Protein AF-A0AAE8SIR7-F1 (afdb_monomer_lite)

Organism: NCBI:txid33205

Secondary structure (DSSP, 8-state):
--EEEGGGS------S-TT---EETTEEPPPPPPP--S-TTSEEEEETTTTEEESSHHHHHHHHHHHHSS-EE-TTT---SB-HHHHHHHHHHHHHHHHHHS-HHHHHHHHHHHTT---S-HHHHHHHHHHHHTT---TT-EEEEE-TTS-EEEEEEEEEEEE---B-TTS-BPPPEEEEEEEESSSS-EEEEEGGGEEPPTTTS-HHHHHHHHHHH-B--SSTTPPPB-

Foldseek 3Di:
DDFDQLLPDPPPPPPVDVQFFWDAVNHGDDDDDEDDDPDSRQTWDADVVRRHIGNDPVVVVVVVVQQQFLRIAAQQLRDGRHRNVRSSVVNVVSLVVLVVQAQPQVLVVLQVVQFFDLDPDLLVSLVVSCVVCQLPDGAQDWKWFQDPVRDIFIWGFHDKDKDPWDQDPVRDTDHIWMWTWTQTPVDNDIDIDTSVGIHHDPPSDDSSSSSSSLSSPWDFDPDRRTGIHD

Sequence (230 aa):
MVRASTACLPATASLLNHRHQVLFKRKPVRFLPAVDIEDENVEVWHIPQTGEVFTSYEDYLDRMDFYKQRRFNDQITGHSGLTFFEALKSELAGGKEVEASFPEALKGPILRKVQFQIVSRLDNLVDQIYDEFKHDYYPGEEVTVTMKGGDRAHGLVRDKTTFGPRALPDGSHSLPTTRYLVDLKDSEEETIVTDEHICRDRGIFTKAMLRSFIKKTVTRDAWNGAPWLI

pLDDT: mean 87.4, std 11.85, range [39.44, 97.75]

Radius of gyration: 25.11 Å; chains: 1; bounding box: 63×40×77 Å

Structure (mmCIF, N/CA/C/O backbone):
data_AF-A0AAE8SIR7-F1
#
_entry.id   AF-A0AAE8SIR7-F1
#
loop_
_atom_site.group_PDB
_atom_site.id
_atom_site.type_symbol
_atom_site.label_atom_id
_atom_site.label_alt_id
_atom_site.label_comp_id
_atom_site.label_asym_id
_atom_site.label_entity_id
_atom_site.label_seq_id
_atom_site.pdbx_PDB_ins_code
_atom_site.Cartn_x
_atom_site.Cartn_y
_atom_site.Cartn_z
_atom_site.occupancy
_atom_site.B_iso_or_equiv
_atom_site.auth_seq_id
_atom_site.auth_comp_id
_atom_site.auth_asym_id
_atom_site.auth_atom_id
_atom_site.pdbx_PDB_model_num
ATOM 1 N N . MET A 1 1 ? 10.529 11.593 -29.378 1.00 51.75 1 MET A N 1
ATOM 2 C CA . MET A 1 1 ? 11.789 11.564 -30.143 1.00 51.75 1 MET A CA 1
ATOM 3 C C . MET A 1 1 ? 12.527 12.837 -29.793 1.00 51.75 1 MET A C 1
ATOM 5 O O . MET A 1 1 ? 12.033 13.901 -30.135 1.00 51.75 1 MET A O 1
ATOM 9 N N . VAL A 1 2 ? 13.604 12.751 -29.018 1.00 59.81 2 VAL A N 1
ATOM 10 C CA . VAL A 1 2 ? 14.426 13.918 -28.673 1.00 59.81 2 VAL A CA 1
ATOM 11 C C . VAL A 1 2 ? 15.860 13.526 -29.002 1.00 59.81 2 VAL A C 1
ATOM 13 O O . VAL A 1 2 ? 16.450 12.728 -28.280 1.00 59.81 2 VAL A O 1
ATOM 16 N N . ARG A 1 3 ? 16.364 14.002 -30.147 1.00 69.69 3 ARG A N 1
ATOM 17 C CA . ARG A 1 3 ? 17.802 14.007 -30.441 1.00 69.69 3 ARG A CA 1
ATOM 18 C C . ARG A 1 3 ? 18.383 15.092 -29.546 1.00 69.69 3 ARG A C 1
ATOM 20 O O . ARG A 1 3 ? 17.932 16.235 -29.622 1.00 69.69 3 ARG A O 1
ATOM 27 N N . ALA A 1 4 ? 19.280 14.717 -28.652 1.00 61.84 4 ALA A N 1
ATOM 28 C CA . ALA A 1 4 ? 19.890 15.637 -27.705 1.00 61.84 4 ALA A CA 1
ATOM 29 C C . ALA A 1 4 ? 21.406 15.488 -27.779 1.00 61.84 4 ALA A C 1
ATOM 31 O O . ALA A 1 4 ? 21.911 14.397 -28.028 1.00 61.84 4 ALA A O 1
ATOM 32 N N . SER A 1 5 ? 22.122 16.586 -27.562 1.00 64.62 5 SER A N 1
ATOM 33 C CA . SER A 1 5 ? 23.523 16.505 -27.156 1.00 64.62 5 SER A CA 1
ATOM 34 C C . SER A 1 5 ? 23.566 16.022 -25.706 1.00 64.62 5 SER A C 1
ATOM 36 O O . SER A 1 5 ? 22.706 16.412 -24.907 1.00 64.62 5 SER A O 1
ATOM 38 N N . THR A 1 6 ? 24.546 15.186 -25.367 1.00 61.19 6 THR A N 1
ATOM 39 C CA . THR A 1 6 ? 24.771 14.697 -23.997 1.00 61.19 6 THR A CA 1
ATOM 40 C C . THR A 1 6 ? 24.851 15.850 -22.987 1.00 61.19 6 THR A C 1
ATOM 42 O O . THR A 1 6 ? 24.249 15.757 -21.920 1.00 61.19 6 THR A O 1
ATOM 45 N N . ALA A 1 7 ? 25.451 16.988 -23.362 1.00 59.06 7 ALA A N 1
ATOM 46 C CA . ALA A 1 7 ? 25.509 18.206 -22.544 1.00 59.06 7 ALA A CA 1
ATOM 47 C C . ALA A 1 7 ? 24.132 18.832 -22.213 1.00 59.06 7 ALA A C 1
ATOM 49 O O . ALA A 1 7 ? 24.008 19.610 -21.267 1.00 59.06 7 ALA A O 1
ATOM 50 N N . CYS A 1 8 ? 23.085 18.518 -22.985 1.00 55.03 8 CYS A N 1
ATOM 51 C CA . CYS A 1 8 ? 21.720 19.017 -22.782 1.00 55.03 8 CYS A CA 1
ATOM 52 C C . CYS A 1 8 ? 20.781 18.003 -22.118 1.00 55.03 8 CYS A C 1
ATOM 54 O O . CYS A 1 8 ? 19.617 18.337 -21.868 1.00 55.03 8 CYS A O 1
ATOM 56 N N . LEU A 1 9 ? 21.233 16.775 -21.847 1.00 59.28 9 LEU A N 1
ATOM 57 C CA . LEU A 1 9 ? 20.420 15.833 -21.091 1.00 59.28 9 LEU A CA 1
ATOM 58 C C . LEU A 1 9 ? 20.390 16.292 -19.631 1.00 59.28 9 LEU A C 1
ATOM 60 O O . LEU A 1 9 ? 21.446 16.497 -19.032 1.00 59.28 9 LEU A O 1
ATOM 64 N N . PRO A 1 10 ? 19.201 16.490 -19.033 1.00 52.81 10 PRO A N 1
ATOM 65 C CA . PRO A 1 10 ? 19.152 16.797 -17.620 1.00 52.81 10 PRO A CA 1
ATOM 66 C C . PRO A 1 10 ? 19.822 15.642 -16.869 1.00 52.81 10 PRO A C 1
ATOM 68 O O . PRO A 1 10 ? 19.619 14.478 -17.217 1.00 52.81 10 PRO A O 1
ATOM 71 N N . ALA A 1 11 ? 20.583 15.955 -15.818 1.00 46.88 11 ALA A N 1
ATOM 72 C CA . ALA A 1 11 ? 21.039 14.978 -14.831 1.00 46.88 11 ALA A CA 1
ATOM 73 C C . ALA A 1 11 ? 19.830 14.457 -14.027 1.00 46.88 11 ALA A C 1
ATOM 75 O O . ALA A 1 11 ? 19.759 14.566 -12.804 1.00 46.88 11 ALA A O 1
ATOM 76 N N . THR A 1 12 ? 18.805 13.951 -14.712 1.00 46.81 12 THR A N 1
ATOM 77 C CA . THR A 1 12 ? 17.694 13.238 -14.109 1.00 46.81 12 THR A CA 1
ATOM 78 C C . THR A 1 12 ? 18.223 11.877 -13.727 1.00 46.81 12 THR A C 1
ATOM 80 O O . THR A 1 12 ? 18.177 10.910 -14.484 1.00 46.81 12 THR A O 1
ATOM 83 N N . ALA A 1 13 ? 18.774 11.880 -12.519 1.00 39.44 13 ALA A N 1
ATOM 84 C CA . ALA A 1 13 ? 18.971 10.751 -11.649 1.00 39.44 13 ALA A CA 1
ATOM 85 C C . ALA A 1 13 ? 17.924 9.655 -11.874 1.00 39.44 13 ALA A C 1
ATOM 87 O O . ALA A 1 13 ? 16.761 9.936 -12.156 1.00 39.44 13 ALA A O 1
ATOM 88 N N . SER A 1 14 ? 18.372 8.422 -11.655 1.00 44.31 14 SER A N 1
ATOM 89 C CA . SER A 1 14 ? 17.651 7.232 -11.192 1.00 44.31 14 SER A CA 1
ATOM 90 C C . SER A 1 14 ? 16.365 7.506 -10.369 1.00 44.31 14 SER A C 1
ATOM 92 O O . SER A 1 14 ? 16.277 7.167 -9.188 1.00 44.31 14 SER A O 1
ATOM 94 N N . LEU A 1 15 ? 15.338 8.105 -10.973 1.00 43.19 15 LEU A N 1
ATOM 95 C CA . LEU A 1 15 ? 14.061 8.433 -10.332 1.00 43.19 15 LEU A CA 1
ATOM 96 C C . LEU A 1 15 ? 13.081 7.263 -10.382 1.00 43.19 15 LEU A C 1
ATOM 98 O O . LEU A 1 15 ? 12.094 7.253 -9.648 1.00 43.19 15 LEU A O 1
ATOM 102 N N . LEU A 1 16 ? 13.388 6.221 -11.157 1.00 49.09 16 LEU A N 1
ATOM 103 C CA . LEU A 1 16 ? 12.770 4.912 -10.979 1.00 49.09 16 LEU A CA 1
ATOM 104 C C . LEU A 1 16 ? 13.485 4.198 -9.834 1.00 49.09 16 LEU A C 1
ATOM 106 O O . LEU A 1 16 ? 14.194 3.206 -9.989 1.00 49.09 16 LEU A O 1
ATOM 110 N N . ASN A 1 17 ? 13.292 4.778 -8.651 1.00 43.91 17 ASN A N 1
ATOM 111 C CA . ASN A 1 17 ? 13.560 4.152 -7.376 1.00 43.91 17 ASN A CA 1
ATOM 112 C C . ASN A 1 17 ? 12.945 2.742 -7.414 1.00 43.91 17 ASN A C 1
ATOM 114 O O . ASN A 1 17 ? 11.844 2.564 -7.937 1.00 43.91 17 ASN A O 1
ATOM 118 N N . HIS A 1 18 ? 13.654 1.746 -6.882 1.00 50.03 18 HIS A N 1
ATOM 119 C CA . HIS A 1 18 ? 13.449 0.299 -7.086 1.00 50.03 18 HIS A CA 1
ATOM 120 C C . HIS A 1 18 ? 12.062 -0.275 -6.697 1.00 50.03 18 HIS A C 1
ATOM 122 O O . HIS A 1 18 ? 11.873 -1.491 -6.686 1.00 50.03 18 HIS A O 1
ATOM 128 N N . ARG A 1 19 ? 11.082 0.567 -6.365 1.00 54.09 19 ARG A N 1
ATOM 129 C CA . ARG A 1 19 ? 9.792 0.213 -5.764 1.00 54.09 19 ARG A CA 1
ATOM 130 C C . ARG A 1 19 ? 8.600 0.257 -6.726 1.00 54.09 19 ARG A C 1
ATOM 132 O O . ARG A 1 19 ? 7.553 -0.275 -6.384 1.00 54.09 19 ARG A O 1
ATOM 139 N N . HIS A 1 20 ? 8.751 0.819 -7.928 1.00 58.72 20 HIS A N 1
ATOM 140 C CA . HIS A 1 20 ? 7.694 0.837 -8.950 1.00 58.72 20 HIS A CA 1
ATOM 141 C C . HIS A 1 20 ? 8.107 -0.011 -10.147 1.00 58.72 20 HIS A C 1
ATOM 143 O O . HIS A 1 20 ? 8.993 0.364 -10.913 1.00 58.72 20 HIS A O 1
ATOM 149 N N . GLN A 1 21 ? 7.507 -1.192 -10.277 1.00 75.25 21 GLN A N 1
ATOM 150 C CA . GLN A 1 21 ? 7.975 -2.213 -11.205 1.00 75.25 21 GLN A CA 1
ATOM 151 C C . GLN A 1 21 ? 6.855 -2.584 -12.169 1.00 75.25 21 GLN A C 1
ATOM 153 O O . GLN A 1 21 ? 6.101 -3.526 -11.937 1.00 75.25 21 GLN A O 1
ATOM 158 N N . VAL A 1 22 ? 6.791 -1.873 -13.299 1.00 88.19 22 VAL A N 1
ATOM 159 C CA . VAL A 1 22 ? 6.089 -2.385 -14.480 1.00 88.19 22 VAL A CA 1
ATOM 160 C C . VAL A 1 22 ? 6.644 -3.776 -14.777 1.00 88.19 22 VAL A C 1
ATOM 162 O O . VAL A 1 22 ? 7.862 -3.978 -14.832 1.00 88.19 22 VAL A O 1
ATOM 165 N N . LEU A 1 23 ? 5.756 -4.750 -14.947 1.00 90.50 23 LEU A N 1
ATOM 166 C CA . LEU A 1 23 ? 6.147 -6.134 -15.152 1.00 90.50 23 LEU A CA 1
ATOM 167 C C . LEU A 1 23 ? 6.108 -6.502 -16.629 1.00 90.50 23 LEU A C 1
ATOM 169 O O . LEU A 1 23 ? 5.101 -6.311 -17.302 1.00 90.50 23 LEU A O 1
ATOM 173 N N . PHE A 1 24 ? 7.158 -7.158 -17.105 1.00 91.88 24 PHE A N 1
ATOM 174 C CA . PHE A 1 24 ? 7.179 -7.863 -18.379 1.00 91.88 24 PHE A CA 1
ATOM 175 C C . PHE A 1 24 ? 7.331 -9.359 -18.114 1.00 91.88 24 PHE A C 1
ATOM 177 O O . PHE A 1 24 ? 8.279 -9.796 -17.462 1.00 91.88 24 PHE A O 1
ATOM 184 N N . LYS A 1 25 ? 6.375 -10.173 -18.582 1.00 88.69 25 LYS A N 1
ATOM 185 C CA . LYS A 1 25 ? 6.345 -11.626 -18.304 1.00 88.69 25 LYS A CA 1
ATOM 186 C C . LYS A 1 25 ? 6.504 -11.956 -16.805 1.00 88.69 25 LYS A C 1
ATOM 188 O O . LYS A 1 25 ? 7.248 -12.864 -16.441 1.00 88.69 25 LYS A O 1
ATOM 193 N N . ARG A 1 26 ? 5.794 -11.215 -15.941 1.00 82.81 26 ARG A N 1
ATOM 194 C CA . ARG A 1 26 ? 5.821 -11.348 -14.465 1.00 82.81 26 ARG A CA 1
ATOM 195 C C . ARG A 1 26 ? 7.176 -11.048 -13.814 1.00 82.81 26 ARG A C 1
ATOM 197 O O . ARG A 1 26 ? 7.378 -11.392 -12.654 1.00 82.81 26 ARG A O 1
ATOM 204 N N . LYS A 1 27 ? 8.102 -10.432 -14.548 1.00 85.81 27 LYS A N 1
ATOM 205 C CA . LYS A 1 27 ? 9.377 -9.963 -14.015 1.00 85.81 27 LYS A CA 1
ATOM 206 C C . LYS A 1 27 ? 9.448 -8.444 -14.112 1.00 85.81 27 LYS A C 1
ATOM 208 O O . LYS A 1 27 ? 8.947 -7.896 -15.094 1.00 85.81 27 LYS A O 1
ATOM 213 N N . PRO A 1 28 ? 10.084 -7.779 -13.145 1.00 87.88 28 PRO A N 1
ATOM 214 C CA . PRO A 1 28 ? 10.327 -6.346 -13.222 1.00 87.88 28 PRO A CA 1
ATOM 215 C C . PRO A 1 28 ? 11.096 -6.009 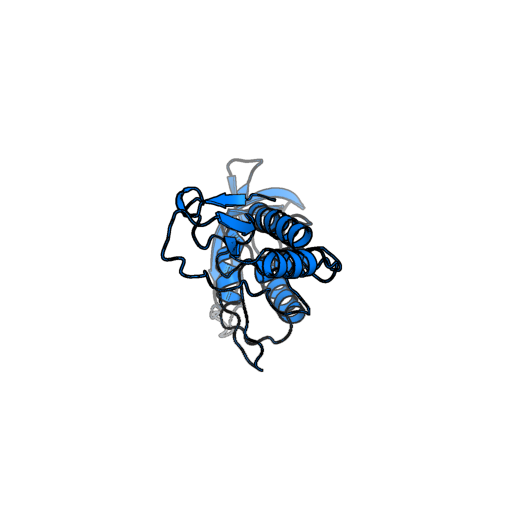-14.496 1.00 87.88 28 PRO A C 1
ATOM 217 O O . PRO A 1 28 ? 12.058 -6.705 -14.843 1.00 87.88 28 PRO A O 1
ATOM 220 N N . VAL A 1 29 ? 10.661 -4.969 -15.206 1.00 89.50 29 VAL A N 1
ATOM 221 C CA . VAL A 1 29 ? 11.402 -4.456 -16.359 1.00 89.50 29 VAL A CA 1
ATOM 222 C C . VAL A 1 29 ? 12.749 -3.930 -15.874 1.00 89.50 29 VAL A C 1
ATOM 224 O O . VAL A 1 29 ? 12.812 -3.091 -14.980 1.00 89.50 29 VAL A O 1
ATOM 227 N N . ARG A 1 30 ? 13.833 -4.447 -16.458 1.00 87.44 30 ARG A N 1
ATOM 228 C CA . ARG A 1 30 ? 15.193 -3.968 -16.202 1.00 87.44 30 ARG A CA 1
ATOM 229 C C . ARG A 1 30 ? 15.564 -2.935 -17.256 1.00 87.44 30 ARG A C 1
ATOM 231 O O . ARG A 1 30 ? 15.463 -3.225 -18.454 1.00 87.44 30 ARG A O 1
ATOM 238 N N . PHE A 1 31 ? 15.986 -1.763 -16.802 1.00 87.94 31 PHE A N 1
ATOM 239 C CA . PHE A 1 31 ? 16.552 -0.735 -17.669 1.00 87.94 31 PHE A CA 1
ATOM 240 C C . PHE A 1 31 ? 17.988 -1.080 -18.034 1.00 87.94 31 PHE A C 1
ATOM 242 O O . PHE A 1 31 ? 18.669 -1.805 -17.302 1.00 87.9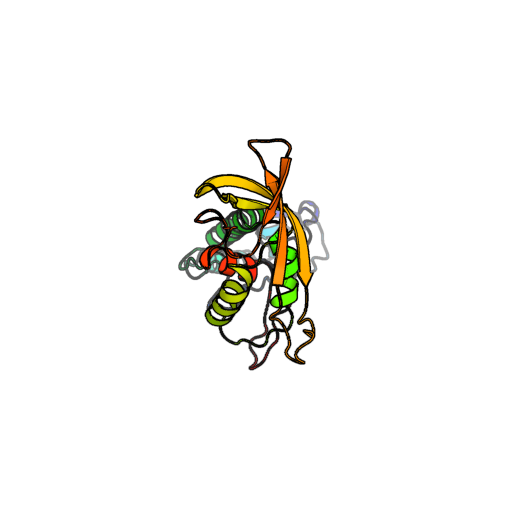4 31 PHE A O 1
ATOM 249 N N . LEU A 1 32 ? 18.405 -0.616 -19.205 1.00 84.94 32 LEU A N 1
ATOM 250 C CA . LEU A 1 32 ? 19.780 -0.751 -19.651 1.00 84.94 32 LEU A CA 1
ATOM 251 C C . LEU A 1 32 ? 20.687 0.152 -18.799 1.00 84.94 32 LEU A C 1
ATOM 253 O O . LEU A 1 32 ? 20.244 1.218 -18.364 1.00 84.94 32 LEU A O 1
ATOM 257 N N . PRO A 1 33 ? 21.927 -0.283 -18.514 1.00 79.50 33 PRO A N 1
ATOM 258 C CA . PRO A 1 33 ? 22.890 0.554 -17.814 1.00 79.50 33 PRO A CA 1
ATOM 259 C C . PRO A 1 33 ? 23.176 1.822 -18.623 1.00 79.50 33 PRO A C 1
ATOM 261 O O . PRO A 1 33 ? 23.097 1.811 -19.853 1.00 79.50 33 PRO A O 1
ATOM 264 N N . ALA A 1 34 ? 23.513 2.905 -17.922 1.00 76.44 34 ALA A N 1
ATOM 265 C CA . ALA A 1 34 ? 23.976 4.120 -18.575 1.00 76.44 34 ALA A CA 1
ATOM 266 C C . ALA A 1 34 ? 25.236 3.810 -19.396 1.00 76.44 34 ALA A C 1
ATOM 268 O O . ALA A 1 34 ? 26.109 3.067 -18.945 1.00 76.44 34 ALA A O 1
ATOM 269 N N . VAL A 1 35 ? 25.296 4.351 -20.609 1.00 77.44 35 VAL A N 1
ATOM 270 C CA . VAL A 1 35 ? 26.480 4.267 -21.464 1.00 77.44 35 VAL A CA 1
ATOM 271 C C . VAL A 1 35 ? 27.415 5.403 -21.061 1.00 77.44 35 VAL A C 1
ATOM 273 O O . VAL A 1 35 ? 26.985 6.556 -21.043 1.00 77.44 35 VAL A O 1
ATOM 276 N N . ASP A 1 36 ? 28.671 5.082 -20.750 1.00 74.12 36 ASP A N 1
ATOM 277 C CA . ASP A 1 36 ? 29.706 6.094 -20.537 1.00 74.12 36 ASP A CA 1
ATOM 278 C C . ASP A 1 36 ? 30.039 6.740 -21.885 1.00 74.12 36 ASP A C 1
ATOM 280 O O . ASP A 1 36 ? 30.562 6.096 -22.797 1.00 74.12 36 ASP A O 1
ATOM 284 N N . ILE A 1 37 ? 29.676 8.012 -22.027 1.00 75.88 37 ILE A N 1
ATOM 285 C CA . ILE A 1 37 ? 29.949 8.808 -23.220 1.00 75.88 37 ILE A CA 1
ATOM 286 C C . ILE A 1 37 ? 31.023 9.822 -22.836 1.00 75.88 37 ILE A C 1
ATOM 288 O O . ILE A 1 37 ? 30.753 10.758 -22.090 1.00 75.88 37 ILE A O 1
ATOM 292 N N . GLU A 1 38 ? 32.244 9.615 -23.329 1.00 71.94 38 GLU A N 1
ATOM 293 C CA . GLU A 1 38 ? 33.402 10.464 -23.009 1.00 71.94 38 GLU A CA 1
ATOM 294 C C . GLU A 1 38 ? 33.307 11.870 -23.630 1.00 71.94 38 GLU A C 1
ATOM 296 O O . GLU A 1 38 ? 33.878 12.818 -23.096 1.00 71.94 38 GLU A O 1
ATOM 301 N N . ASP A 1 39 ? 32.580 12.018 -24.743 1.00 76.19 39 ASP A N 1
ATOM 302 C CA . ASP A 1 39 ? 32.410 13.287 -25.457 1.00 76.19 39 ASP A CA 1
ATOM 303 C C . ASP A 1 39 ? 30.980 13.830 -25.309 1.00 76.19 39 ASP A C 1
ATOM 305 O O . ASP A 1 39 ? 30.009 13.311 -25.870 1.00 76.19 39 ASP A O 1
ATOM 309 N N . GLU A 1 40 ? 30.855 14.925 -24.560 1.00 69.81 40 GLU A N 1
ATOM 310 C CA . GLU A 1 40 ? 29.584 15.582 -24.247 1.00 69.81 40 GLU A CA 1
ATOM 311 C C . GLU A 1 40 ? 28.883 16.196 -25.477 1.00 69.81 40 GLU A C 1
ATOM 313 O O . GLU A 1 40 ? 27.687 16.508 -25.426 1.00 69.81 40 GLU A O 1
ATOM 318 N N . ASN A 1 41 ? 29.589 16.336 -26.605 1.00 74.31 41 ASN A N 1
ATOM 319 C CA . ASN A 1 41 ? 29.049 16.905 -27.842 1.00 74.31 41 ASN A CA 1
ATOM 320 C C . ASN A 1 41 ? 28.425 15.861 -28.775 1.00 74.31 41 ASN A C 1
ATOM 322 O O . ASN A 1 41 ? 27.840 16.231 -29.796 1.00 74.31 41 ASN A O 1
ATOM 326 N N . VAL A 1 42 ? 28.519 14.571 -28.442 1.00 80.00 42 VAL A N 1
ATOM 327 C CA . VAL A 1 42 ? 27.931 13.499 -29.251 1.00 80.00 42 VAL A CA 1
ATOM 328 C C . VAL A 1 42 ? 26.408 13.593 -29.213 1.00 80.00 42 VAL A C 1
ATOM 330 O O . VAL A 1 42 ? 25.786 13.791 -28.167 1.00 80.00 42 VAL A O 1
ATOM 333 N N . GLU A 1 43 ? 25.795 13.453 -30.384 1.00 81.81 43 GLU A N 1
ATOM 334 C CA . GLU A 1 43 ? 24.348 13.363 -30.493 1.00 81.81 43 GLU A CA 1
ATOM 335 C C . GLU A 1 43 ? 23.872 11.973 -30.101 1.00 81.81 43 GLU A C 1
ATOM 337 O O . GLU A 1 43 ? 24.341 10.958 -30.619 1.00 81.81 43 GLU A O 1
ATOM 342 N N . VAL A 1 44 ? 22.883 11.944 -29.219 1.00 89.00 44 VAL A N 1
ATOM 343 C CA . VAL A 1 44 ? 22.335 10.712 -28.672 1.00 89.00 44 VAL A CA 1
ATOM 344 C C . VAL A 1 44 ? 20.820 10.678 -28.771 1.00 89.00 44 VAL A C 1
ATOM 346 O O . VAL A 1 44 ? 20.125 11.699 -28.871 1.00 89.00 44 VAL A O 1
ATOM 349 N N . TRP A 1 45 ? 20.299 9.460 -28.725 1.00 87.50 45 TRP A N 1
ATOM 350 C CA . TRP A 1 45 ? 18.881 9.171 -28.636 1.00 87.50 45 TRP A CA 1
ATOM 351 C C . TRP A 1 45 ? 18.524 8.838 -27.199 1.00 87.50 45 TRP A C 1
ATOM 353 O O . TRP A 1 45 ? 19.172 8.017 -26.563 1.00 87.50 45 TRP A O 1
ATOM 363 N N . HIS A 1 46 ? 17.469 9.459 -26.686 1.00 85.88 46 HIS A N 1
ATOM 364 C CA . HIS A 1 46 ? 17.095 9.339 -25.283 1.00 85.88 46 HIS A CA 1
ATOM 365 C C . HIS A 1 46 ? 15.607 9.005 -25.119 1.00 85.88 46 HIS A C 1
ATOM 367 O O . HIS A 1 46 ? 14.753 9.479 -25.883 1.00 85.88 46 HIS A O 1
ATOM 373 N N . ILE A 1 47 ? 15.296 8.187 -24.109 1.00 88.62 47 ILE A N 1
ATOM 374 C CA . ILE A 1 47 ? 13.935 7.876 -23.657 1.00 88.62 47 ILE A CA 1
ATOM 375 C C . ILE A 1 47 ? 13.686 8.581 -22.309 1.00 88.62 47 ILE A C 1
ATOM 377 O O . ILE A 1 47 ? 14.048 8.038 -21.267 1.00 88.62 47 ILE A O 1
ATOM 381 N N . PRO A 1 48 ? 13.012 9.750 -22.290 1.00 84.81 48 PRO A N 1
ATOM 382 C CA . PRO A 1 48 ? 12.855 10.574 -21.085 1.00 84.81 48 PRO A CA 1
ATOM 383 C C . PRO A 1 48 ? 12.244 9.874 -19.879 1.00 84.81 48 PRO A C 1
ATOM 385 O O . PRO A 1 48 ? 12.581 10.181 -18.742 1.00 84.81 48 PRO A O 1
ATOM 388 N N . GLN A 1 49 ? 11.325 8.942 -20.112 1.00 83.12 49 GLN A N 1
ATOM 389 C CA . GLN A 1 49 ? 10.625 8.251 -19.037 1.00 83.12 49 GLN A CA 1
ATOM 390 C C . GLN A 1 49 ? 11.489 7.190 -18.346 1.00 83.12 49 GLN A C 1
ATOM 392 O O . GLN A 1 49 ? 11.232 6.893 -17.185 1.00 83.12 49 GLN A O 1
ATOM 397 N N . THR A 1 50 ? 12.460 6.595 -19.047 1.00 85.19 50 THR A N 1
ATOM 398 C CA . THR A 1 50 ? 13.342 5.549 -18.494 1.00 85.19 50 THR A CA 1
ATOM 399 C C . THR A 1 50 ? 14.754 6.052 -18.221 1.00 85.19 50 THR A C 1
ATOM 401 O O . THR A 1 50 ? 15.489 5.396 -17.491 1.00 85.19 50 THR A O 1
ATOM 404 N N . GLY A 1 51 ? 15.128 7.207 -18.781 1.00 83.88 51 GLY A N 1
ATOM 405 C CA . GLY A 1 51 ? 16.478 7.761 -18.710 1.00 83.88 51 GLY A CA 1
ATOM 406 C C . GLY A 1 51 ? 17.495 7.006 -19.568 1.00 83.88 51 GLY A C 1
ATOM 407 O O . GLY A 1 51 ? 18.685 7.282 -19.477 1.00 83.88 51 GLY A O 1
ATOM 408 N N . GLU A 1 52 ? 17.060 6.046 -20.390 1.00 87.38 52 GLU A N 1
ATOM 409 C CA . GLU A 1 52 ? 17.967 5.272 -21.239 1.00 87.38 52 GLU A CA 1
ATOM 410 C C . GLU A 1 52 ? 18.457 6.117 -22.418 1.00 87.38 52 GLU A C 1
ATOM 412 O O . GLU A 1 52 ? 17.667 6.801 -23.082 1.00 87.38 52 GLU A O 1
ATOM 417 N N . VAL A 1 53 ? 19.763 6.038 -22.675 1.00 89.31 53 VAL A N 1
ATOM 418 C CA . VAL A 1 53 ? 20.478 6.787 -23.711 1.00 89.31 53 VAL A CA 1
ATOM 419 C C . VAL A 1 53 ? 21.140 5.805 -24.675 1.00 89.31 53 VAL A C 1
ATOM 421 O O . VAL A 1 53 ? 21.676 4.783 -24.253 1.00 89.31 53 VAL A O 1
ATOM 424 N N . PHE A 1 54 ? 21.098 6.119 -25.967 1.00 89.19 54 PHE A N 1
ATOM 425 C CA . PHE A 1 54 ? 21.583 5.281 -27.057 1.00 89.19 54 PHE A CA 1
ATOM 426 C C . PHE A 1 54 ? 22.409 6.115 -28.032 1.00 89.19 54 PHE A C 1
ATOM 428 O O . PHE A 1 54 ? 22.006 7.211 -28.425 1.00 89.19 54 PHE A O 1
ATOM 435 N N . THR A 1 55 ? 23.544 5.573 -28.460 1.00 89.00 55 THR A N 1
ATOM 436 C CA . THR A 1 55 ? 24.395 6.158 -29.506 1.00 89.00 55 THR A CA 1
ATOM 437 C C . THR A 1 55 ? 23.973 5.690 -30.902 1.00 89.00 55 THR A C 1
ATOM 439 O O . THR A 1 55 ? 24.058 6.452 -31.861 1.00 89.00 55 THR A O 1
ATOM 442 N N . SER A 1 56 ? 23.451 4.464 -31.017 1.00 89.38 56 SER A N 1
ATOM 443 C CA . SER A 1 56 ? 22.872 3.925 -32.250 1.00 89.38 56 SER A CA 1
ATOM 444 C C . SER A 1 56 ? 21.373 4.207 -32.339 1.00 89.38 56 SER A C 1
ATOM 446 O O . SER A 1 56 ? 20.621 4.022 -31.378 1.00 89.38 56 SER A O 1
ATOM 448 N N . TYR A 1 57 ? 20.919 4.626 -33.521 1.00 89.50 57 TYR A N 1
ATOM 449 C CA . TYR A 1 57 ? 19.493 4.803 -33.796 1.00 89.50 57 TYR A CA 1
ATOM 450 C C . TYR A 1 57 ? 18.739 3.467 -33.841 1.00 89.50 57 TYR A C 1
ATOM 452 O O . TYR A 1 57 ? 17.595 3.399 -33.396 1.00 89.50 57 TYR A O 1
ATOM 460 N N . GLU A 1 58 ? 19.377 2.407 -34.343 1.00 93.38 58 GLU A N 1
ATOM 461 C CA . GLU A 1 58 ? 18.771 1.072 -34.428 1.00 93.38 58 GLU A CA 1
ATOM 462 C C . GLU A 1 58 ? 18.491 0.511 -33.027 1.00 93.38 58 GLU A C 1
ATOM 464 O O . GLU A 1 58 ? 17.358 0.127 -32.742 1.00 93.38 58 GLU A O 1
ATOM 469 N N . ASP A 1 59 ? 19.457 0.609 -32.105 1.00 91.94 59 ASP A N 1
ATOM 470 C CA . ASP A 1 59 ? 19.287 0.164 -30.711 1.00 91.94 59 ASP A CA 1
ATOM 471 C C . ASP A 1 59 ? 18.153 0.920 -29.999 1.00 91.94 59 ASP A C 1
ATOM 473 O O . ASP A 1 59 ? 17.370 0.344 -29.235 1.00 91.94 59 ASP A O 1
ATOM 477 N N . TYR A 1 60 ? 18.035 2.226 -30.268 1.00 92.00 60 TYR A N 1
ATOM 478 C CA . TYR A 1 60 ? 16.930 3.040 -29.766 1.00 92.00 60 TYR A CA 1
ATOM 479 C C . TYR A 1 60 ? 15.576 2.554 -30.295 1.00 92.00 60 TYR A C 1
ATOM 481 O O . TYR A 1 60 ? 14.611 2.469 -29.525 1.00 92.00 60 TYR A O 1
ATOM 489 N N . LEU A 1 61 ? 15.480 2.257 -31.596 1.00 94.25 61 LEU A N 1
ATOM 490 C CA . LEU A 1 61 ? 14.247 1.769 -32.210 1.00 94.25 61 LEU A CA 1
ATOM 491 C C . LEU A 1 61 ? 13.842 0.414 -31.637 1.00 94.25 61 LEU A C 1
ATOM 493 O O . LEU A 1 61 ? 12.700 0.275 -31.198 1.00 94.25 61 LEU A O 1
ATOM 497 N N . ASP A 1 62 ? 14.778 -0.526 -31.533 1.00 94.94 62 ASP A N 1
ATOM 498 C CA . ASP A 1 62 ? 14.531 -1.845 -30.949 1.00 94.94 62 ASP A CA 1
ATOM 499 C C . ASP A 1 62 ? 14.039 -1.732 -29.499 1.00 9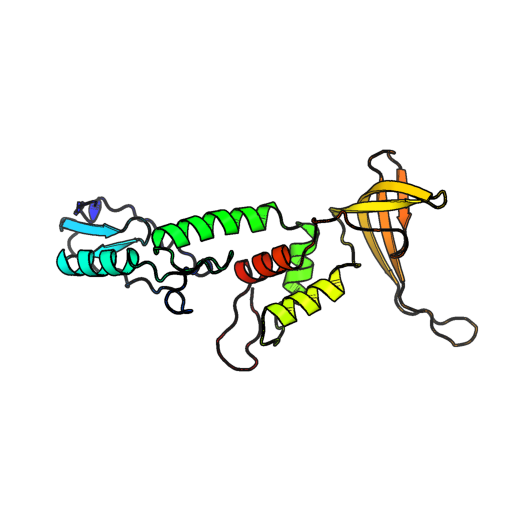4.94 62 ASP A C 1
ATOM 501 O O . ASP A 1 62 ? 13.080 -2.403 -29.086 1.00 94.94 62 ASP A O 1
ATOM 505 N N . ARG A 1 63 ? 14.638 -0.826 -28.711 1.00 94.25 63 ARG A N 1
ATOM 506 C CA . ARG A 1 63 ? 14.189 -0.571 -27.337 1.00 94.25 63 ARG A CA 1
ATOM 507 C C . ARG A 1 63 ? 12.801 0.059 -27.289 1.00 94.25 63 ARG A C 1
ATOM 509 O O . ARG A 1 63 ? 11.976 -0.306 -26.446 1.00 94.25 63 ARG A O 1
ATOM 516 N N . MET A 1 64 ? 12.525 1.006 -28.175 1.00 94.25 64 MET A N 1
ATOM 517 C CA . MET A 1 64 ? 11.223 1.655 -28.258 1.00 94.25 64 MET A CA 1
ATOM 518 C C . MET A 1 64 ? 10.130 0.661 -28.670 1.00 94.25 64 MET A C 1
ATOM 520 O O . MET A 1 64 ? 9.037 0.674 -28.096 1.00 94.25 64 MET A O 1
ATOM 524 N N . ASP A 1 65 ? 10.422 -0.230 -29.612 1.00 95.75 65 ASP A N 1
ATOM 525 C CA . ASP A 1 65 ? 9.507 -1.281 -30.044 1.00 95.75 65 ASP A CA 1
ATOM 526 C C . ASP A 1 65 ? 9.236 -2.278 -28.923 1.00 95.75 65 ASP A C 1
ATOM 528 O O . ASP A 1 65 ? 8.078 -2.644 -28.708 1.00 95.75 65 ASP A O 1
ATOM 532 N N . PHE A 1 66 ? 10.247 -2.632 -28.121 1.00 95.12 66 PHE A N 1
ATOM 533 C CA . PHE A 1 66 ? 10.040 -3.376 -26.878 1.00 95.12 66 PHE A CA 1
ATOM 534 C C . PHE A 1 66 ? 9.016 -2.690 -25.960 1.00 95.12 66 PHE A C 1
ATOM 536 O O . PHE A 1 66 ? 8.065 -3.345 -25.531 1.00 95.12 66 PHE A O 1
ATOM 543 N N . TYR A 1 67 ? 9.144 -1.385 -25.703 1.00 95.38 67 TYR A N 1
ATOM 544 C CA . TYR A 1 67 ? 8.217 -0.649 -24.831 1.00 95.38 67 TYR A CA 1
ATOM 545 C C . TYR A 1 67 ? 6.809 -0.465 -25.399 1.00 95.38 67 TYR A C 1
ATOM 547 O O . TYR A 1 67 ? 5.843 -0.371 -24.635 1.00 95.38 67 TYR A O 1
ATOM 555 N N . LYS A 1 68 ? 6.667 -0.441 -26.725 1.00 95.44 68 LYS A N 1
ATOM 556 C CA . LYS A 1 68 ? 5.368 -0.342 -27.404 1.00 95.44 68 LYS A CA 1
ATOM 557 C C . LYS A 1 68 ? 4.599 -1.663 -27.438 1.00 95.44 68 LYS A C 1
ATOM 559 O O . LYS A 1 68 ? 3.399 -1.649 -27.714 1.00 95.44 68 LYS A O 1
ATOM 564 N N . GLN A 1 69 ? 5.234 -2.798 -27.136 1.00 95.94 69 GLN A N 1
ATOM 565 C CA . GLN A 1 69 ? 4.528 -4.078 -27.044 1.00 95.94 69 GLN A CA 1
ATOM 566 C C . GLN A 1 69 ? 3.445 -4.023 -25.963 1.00 95.94 69 GLN A C 1
ATOM 568 O O . GLN A 1 69 ? 3.698 -3.617 -24.834 1.00 95.94 69 GLN A O 1
ATOM 573 N N . ARG A 1 70 ? 2.246 -4.528 -26.264 1.00 96.06 70 ARG A N 1
ATOM 574 C CA . ARG A 1 70 ? 1.143 -4.651 -25.294 1.00 96.06 70 ARG A CA 1
ATOM 575 C C . ARG A 1 70 ? 1.287 -5.902 -24.426 1.00 96.06 70 ARG A C 1
ATOM 577 O O . ARG A 1 70 ? 0.455 -6.804 -24.454 1.00 96.06 70 ARG A O 1
ATOM 584 N N . ARG A 1 71 ? 2.414 -6.015 -23.728 1.00 95.38 71 ARG A N 1
ATOM 585 C CA . ARG A 1 71 ? 2.807 -7.207 -22.950 1.00 95.38 71 ARG A CA 1
ATOM 586 C C . ARG A 1 71 ? 3.244 -6.873 -21.528 1.00 95.38 71 ARG A C 1
ATOM 588 O O . ARG A 1 71 ? 3.790 -7.742 -20.842 1.00 95.38 71 ARG A O 1
ATOM 595 N N . PHE A 1 72 ? 3.028 -5.629 -21.115 1.00 95.12 72 PHE A N 1
ATOM 596 C CA . PHE A 1 72 ? 3.354 -5.157 -19.785 1.00 95.12 72 PHE A CA 1
ATOM 597 C C . PHE A 1 72 ? 2.130 -5.214 -18.885 1.00 95.12 72 PHE A C 1
ATOM 599 O O . PHE A 1 72 ? 0.987 -5.076 -19.337 1.00 95.12 72 PHE A O 1
ATOM 606 N N . ASN A 1 73 ? 2.403 -5.430 -17.606 1.00 92.69 73 ASN A N 1
ATOM 607 C CA . ASN A 1 73 ? 1.403 -5.457 -16.562 1.00 92.69 73 ASN A CA 1
ATOM 608 C C . ASN A 1 73 ? 1.763 -4.427 -15.497 1.00 92.69 73 ASN A C 1
ATOM 610 O O . ASN A 1 73 ? 2.934 -4.240 -15.162 1.00 92.69 73 ASN A O 1
ATOM 614 N N . ASP A 1 74 ? 0.732 -3.807 -14.958 1.00 90.69 74 ASP A N 1
ATOM 615 C CA . ASP A 1 74 ? 0.785 -2.977 -13.769 1.00 90.69 74 ASP A CA 1
ATOM 616 C C . ASP A 1 74 ? 0.770 -3.904 -12.537 1.00 90.69 74 ASP A C 1
ATOM 618 O O . ASP A 1 74 ? -0.037 -4.834 -12.436 1.00 90.69 74 ASP A O 1
ATOM 622 N N . GLN A 1 75 ? 1.729 -3.710 -11.639 1.00 86.94 75 GLN A N 1
ATOM 623 C CA . GLN A 1 75 ? 1.904 -4.498 -10.429 1.00 86.94 75 GLN A CA 1
ATOM 624 C C . GLN A 1 75 ? 0.807 -4.177 -9.408 1.00 86.94 75 GLN A C 1
ATOM 626 O O . GLN A 1 75 ? 0.237 -5.108 -8.830 1.00 86.94 75 GLN A O 1
ATOM 631 N N . ILE A 1 76 ? 0.494 -2.896 -9.198 1.00 86.25 76 ILE A N 1
ATOM 632 C CA . ILE A 1 76 ? -0.418 -2.371 -8.176 1.00 86.25 76 ILE A CA 1
ATOM 633 C C . ILE A 1 76 ? -1.862 -2.786 -8.489 1.00 86.25 76 ILE A C 1
ATOM 635 O O . ILE A 1 76 ? -2.445 -3.606 -7.771 1.00 86.25 76 ILE A O 1
ATOM 639 N N . THR A 1 77 ? -2.412 -2.290 -9.595 1.00 84.00 77 THR A N 1
ATOM 640 C CA . THR A 1 77 ? -3.773 -2.545 -10.089 1.00 84.00 77 THR A CA 1
ATOM 641 C C . THR A 1 77 ? -3.931 -3.948 -10.675 1.00 84.00 77 THR A C 1
ATOM 643 O O . THR A 1 77 ? -5.014 -4.526 -10.604 1.00 84.00 77 THR A O 1
ATOM 646 N N . GLY A 1 78 ? -2.858 -4.548 -11.205 1.00 85.25 78 GLY A N 1
ATOM 647 C CA . GLY A 1 78 ? -2.909 -5.866 -11.846 1.00 85.25 78 GLY A CA 1
ATOM 648 C C . GLY A 1 78 ? -3.408 -5.849 -13.294 1.00 85.25 78 GLY A C 1
ATOM 649 O O . GLY A 1 78 ? -3.564 -6.920 -13.888 1.00 85.25 78 GLY A O 1
ATOM 650 N N . HIS A 1 79 ? -3.661 -4.671 -13.876 1.00 88.75 79 HIS A N 1
ATOM 651 C CA . HIS A 1 79 ? -4.034 -4.556 -15.283 1.00 88.75 79 HIS A CA 1
ATOM 652 C C . HIS A 1 79 ? -2.924 -5.096 -16.192 1.00 88.75 79 HIS A C 1
ATOM 654 O O . HIS A 1 79 ? -1.736 -4.878 -15.961 1.00 88.75 79 HIS A O 1
ATOM 660 N N . SER A 1 80 ? -3.318 -5.818 -17.238 1.00 92.81 80 SER A N 1
ATOM 661 C CA . SER A 1 80 ? -2.404 -6.502 -18.157 1.00 92.81 80 SER A CA 1
ATOM 662 C C . SER A 1 80 ? -2.672 -6.106 -19.604 1.00 92.81 80 SER A C 1
ATOM 664 O O . SER A 1 80 ? -3.718 -5.540 -19.919 1.00 92.81 80 SER A O 1
ATOM 666 N N . GLY A 1 81 ? -1.718 -6.390 -20.494 1.00 93.81 81 GLY A N 1
ATOM 667 C CA . GLY A 1 81 ? -1.856 -6.057 -21.916 1.00 93.81 81 GLY A CA 1
ATOM 668 C C . GLY A 1 81 ? -1.690 -4.562 -22.205 1.00 93.81 81 GLY A C 1
ATOM 669 O O . GLY A 1 81 ? -2.278 -4.035 -23.154 1.00 93.81 81 GLY A O 1
ATOM 670 N N . LEU A 1 82 ? -0.903 -3.877 -21.376 1.00 95.19 82 LEU A N 1
ATOM 671 C CA . LEU A 1 82 ? -0.554 -2.468 -21.517 1.00 95.19 82 LEU A CA 1
ATOM 672 C C . LEU A 1 82 ? 0.783 -2.331 -22.254 1.00 95.19 82 LEU A C 1
ATOM 674 O O . LEU A 1 82 ? 1.602 -3.260 -22.255 1.00 95.19 82 LEU A O 1
ATOM 678 N N . THR A 1 83 ? 1.013 -1.176 -22.879 1.00 96.56 83 THR A N 1
ATOM 679 C CA . THR A 1 83 ? 2.381 -0.769 -23.239 1.00 96.56 83 THR A CA 1
ATOM 680 C C . THR A 1 83 ? 3.160 -0.406 -21.974 1.00 96.56 83 THR A C 1
ATOM 682 O O . THR A 1 83 ? 2.568 -0.181 -20.915 1.00 96.56 83 THR A O 1
ATOM 685 N N . PHE A 1 84 ? 4.488 -0.321 -22.053 1.00 94.38 84 PHE A N 1
ATOM 686 C CA . PHE A 1 84 ? 5.297 0.042 -20.890 1.00 94.38 84 PHE A CA 1
ATOM 687 C C . PHE A 1 84 ? 4.905 1.411 -20.321 1.00 94.38 84 PHE A C 1
ATOM 689 O O . PHE A 1 84 ? 4.759 1.556 -19.112 1.00 94.38 84 PHE A O 1
ATOM 696 N N . PHE A 1 85 ? 4.680 2.406 -21.184 1.00 93.31 85 PHE A N 1
ATOM 697 C CA . PHE A 1 85 ? 4.351 3.765 -20.748 1.00 93.31 85 PHE A CA 1
ATOM 698 C C . PHE A 1 85 ? 2.923 3.877 -20.202 1.00 93.31 85 PHE A C 1
ATOM 700 O O . PHE A 1 85 ? 2.687 4.629 -19.257 1.00 93.31 85 PHE A O 1
ATOM 707 N N . GLU A 1 86 ? 1.977 3.115 -20.762 1.00 94.50 86 GLU A N 1
ATOM 708 C CA . GLU A 1 86 ? 0.623 2.986 -20.208 1.00 94.50 86 GLU A CA 1
ATOM 709 C C . GLU A 1 86 ? 0.669 2.369 -18.805 1.00 94.50 86 GLU A C 1
ATOM 711 O O . GLU A 1 86 ? 0.099 2.930 -17.870 1.00 94.50 86 GLU A O 1
ATOM 716 N N . ALA A 1 87 ? 1.392 1.254 -18.649 1.00 92.88 87 ALA A N 1
ATOM 717 C CA . ALA A 1 87 ? 1.564 0.589 -17.362 1.00 92.88 87 ALA A CA 1
ATOM 718 C C . ALA A 1 87 ? 2.274 1.494 -16.350 1.00 92.88 87 ALA A C 1
ATOM 720 O O . ALA A 1 87 ? 1.830 1.594 -15.216 1.00 92.88 87 ALA A O 1
ATOM 721 N N . LEU A 1 88 ? 3.323 2.212 -16.760 1.00 90.69 88 LEU A N 1
ATOM 722 C CA . LEU A 1 88 ? 4.044 3.144 -15.893 1.00 90.69 88 LEU A CA 1
ATOM 723 C C . LEU A 1 88 ? 3.141 4.283 -15.403 1.00 90.69 88 LEU A C 1
ATOM 725 O O . LEU A 1 88 ? 3.165 4.644 -14.229 1.00 90.69 88 LEU A O 1
ATOM 729 N N . LYS A 1 89 ? 2.318 4.851 -16.291 1.00 90.94 89 LYS A N 1
ATOM 730 C CA . LYS A 1 89 ? 1.354 5.890 -15.914 1.00 90.94 89 LYS A CA 1
ATOM 731 C C . LYS A 1 89 ? 0.301 5.348 -14.943 1.00 90.94 89 LYS A C 1
ATOM 733 O O . LYS A 1 89 ? -0.032 6.034 -13.978 1.00 90.94 89 LYS A O 1
ATOM 738 N N . SER A 1 90 ? -0.201 4.142 -15.203 1.00 91.25 90 SER A N 1
ATOM 739 C CA . SER A 1 90 ? -1.162 3.448 -14.341 1.00 91.25 90 SER A CA 1
ATOM 740 C C . SER A 1 90 ? -0.571 3.174 -12.953 1.00 91.25 90 SER A C 1
ATOM 742 O O . SER A 1 90 ? -1.189 3.536 -11.958 1.00 91.25 90 SER A O 1
ATOM 744 N N . GLU A 1 91 ? 0.670 2.689 -12.881 1.00 88.69 91 GLU A N 1
ATOM 745 C CA . GLU A 1 91 ? 1.407 2.454 -11.632 1.00 88.69 91 GLU A CA 1
ATOM 746 C C . GLU A 1 91 ? 1.549 3.732 -10.800 1.00 88.69 91 GLU A C 1
ATOM 748 O O . GLU A 1 91 ? 1.268 3.745 -9.603 1.00 88.69 91 GLU A O 1
ATOM 753 N N . LEU A 1 92 ? 1.964 4.837 -11.428 1.00 87.69 92 LEU A N 1
ATOM 754 C CA . LEU A 1 92 ? 2.137 6.115 -10.734 1.00 87.69 92 LEU A CA 1
ATOM 755 C C . LEU A 1 92 ? 0.806 6.669 -10.211 1.00 87.69 92 LEU A C 1
ATOM 757 O O . LEU A 1 92 ? 0.763 7.232 -9.116 1.00 87.69 92 LEU A O 1
ATOM 761 N N . ALA A 1 93 ? -0.272 6.524 -10.983 1.00 89.38 93 ALA A N 1
ATOM 762 C CA . ALA A 1 93 ? -1.603 6.966 -10.582 1.00 89.38 93 ALA A CA 1
ATOM 763 C C . ALA A 1 93 ? -2.174 6.084 -9.462 1.00 89.38 93 ALA A C 1
ATOM 765 O O . ALA A 1 93 ? -2.498 6.594 -8.390 1.00 89.38 93 ALA A O 1
ATOM 766 N N . GLY A 1 94 ? -2.209 4.767 -9.673 1.00 86.75 94 GLY A N 1
ATOM 767 C CA . GLY A 1 94 ? -2.705 3.798 -8.698 1.00 86.75 94 GLY A CA 1
ATOM 768 C C . GLY A 1 94 ? -1.884 3.812 -7.412 1.00 86.75 94 GLY A C 1
ATOM 769 O O . GLY A 1 94 ? -2.432 3.724 -6.318 1.00 86.75 94 GLY A O 1
ATOM 770 N N . GLY A 1 95 ? -0.571 4.022 -7.508 1.00 87.12 95 GLY A N 1
ATOM 771 C CA . GLY A 1 95 ? 0.285 4.201 -6.346 1.00 87.12 95 GLY A CA 1
ATOM 772 C C . GLY A 1 95 ? -0.130 5.403 -5.501 1.00 87.12 95 GLY A C 1
ATOM 773 O O . GLY A 1 95 ? -0.270 5.267 -4.285 1.00 87.12 95 GLY A O 1
ATOM 774 N N . LYS A 1 96 ? -0.336 6.573 -6.112 1.00 89.25 96 LYS A N 1
ATOM 775 C CA . LYS A 1 96 ? -0.793 7.776 -5.392 1.00 89.25 96 LYS A CA 1
ATOM 776 C C . LYS A 1 96 ? -2.170 7.574 -4.769 1.00 89.25 96 LYS A C 1
ATOM 778 O O . LYS A 1 96 ? -2.368 7.929 -3.612 1.00 89.25 96 LYS A O 1
ATOM 783 N N . GLU A 1 97 ? -3.086 6.956 -5.506 1.00 90.69 97 GLU A N 1
ATOM 784 C CA . GLU A 1 97 ? -4.434 6.655 -5.027 1.00 90.69 97 GLU A CA 1
ATOM 785 C C . GLU A 1 97 ? -4.413 5.735 -3.802 1.00 90.69 97 GLU A C 1
ATOM 787 O O . GLU A 1 97 ? -5.066 6.023 -2.802 1.00 90.69 97 GLU A O 1
ATOM 792 N N . VAL A 1 98 ? -3.608 4.670 -3.827 1.00 90.62 98 VAL A N 1
ATOM 793 C CA . VAL A 1 98 ? -3.441 3.758 -2.685 1.00 90.62 98 VAL A CA 1
ATOM 794 C C . VAL A 1 98 ? -2.904 4.491 -1.457 1.00 90.62 98 VAL A C 1
ATOM 796 O O . VAL A 1 98 ? -3.365 4.254 -0.351 1.00 90.62 98 VAL A O 1
ATOM 799 N N . GLU A 1 99 ? -1.941 5.394 -1.620 1.00 89.25 99 GLU A N 1
ATOM 800 C CA . GLU A 1 99 ? -1.372 6.132 -0.484 1.00 89.25 99 GLU A CA 1
ATOM 801 C C . GLU A 1 99 ? -2.301 7.193 0.095 1.00 89.25 99 GLU A C 1
ATOM 803 O O . GLU A 1 99 ? -2.274 7.391 1.310 1.00 89.25 99 GLU A O 1
ATOM 808 N N . ALA A 1 100 ? -3.123 7.820 -0.748 1.00 90.56 100 ALA A N 1
ATOM 809 C CA . ALA A 1 100 ? -4.120 8.799 -0.332 1.00 90.56 100 ALA A CA 1
ATOM 810 C C . ALA A 1 100 ? -5.364 8.153 0.300 1.00 90.56 100 ALA A C 1
ATOM 812 O O . ALA A 1 100 ? -5.938 8.715 1.226 1.00 90.56 100 ALA A O 1
ATOM 813 N N . SER A 1 101 ? -5.792 6.990 -0.199 1.00 90.44 101 SER A N 1
ATOM 814 C CA . SER A 1 101 ? -7.021 6.319 0.254 1.00 90.44 101 SER A CA 1
ATOM 815 C C . SER A 1 101 ? -6.814 5.374 1.435 1.00 90.44 101 SER A C 1
ATOM 817 O O . SER A 1 101 ? -7.758 5.117 2.180 1.00 90.44 101 SER A O 1
ATOM 819 N N . PHE A 1 102 ? -5.611 4.818 1.610 1.00 93.56 102 PHE A N 1
ATOM 820 C CA . PHE A 1 102 ? -5.367 3.855 2.678 1.00 93.56 102 PHE A CA 1
ATOM 821 C C . PHE A 1 102 ? -5.260 4.554 4.046 1.00 93.56 102 PHE A C 1
ATOM 823 O O . PHE A 1 102 ? -4.449 5.476 4.173 1.00 93.56 102 PHE A O 1
ATOM 830 N N . PRO A 1 103 ? -5.999 4.103 5.083 1.00 93.50 103 PRO A N 1
ATOM 831 C CA . PRO A 1 103 ? -6.016 4.763 6.389 1.00 93.50 103 PRO A CA 1
ATOM 832 C C . PRO A 1 103 ? -4.620 4.891 7.012 1.00 93.50 103 PRO A C 1
ATOM 834 O O . PRO A 1 103 ? -3.929 3.891 7.219 1.00 93.50 103 PRO A O 1
ATOM 837 N N . GLU A 1 104 ? -4.216 6.121 7.344 1.00 93.81 104 GLU A N 1
ATOM 838 C CA . GLU A 1 104 ? -2.871 6.429 7.857 1.00 93.81 104 GLU A CA 1
ATOM 839 C C . GLU A 1 104 ? -2.556 5.661 9.147 1.00 93.81 104 GLU A C 1
ATOM 841 O O . GLU A 1 104 ? -1.507 5.025 9.261 1.00 93.81 104 GLU A O 1
ATOM 846 N N . ALA A 1 105 ? -3.516 5.625 10.074 1.00 94.56 105 ALA A N 1
ATOM 847 C CA . ALA A 1 105 ? -3.412 4.919 11.349 1.00 94.56 105 ALA A CA 1
ATOM 848 C C . ALA A 1 105 ? -3.119 3.413 11.197 1.00 94.56 105 ALA A C 1
ATOM 850 O O . ALA A 1 105 ? -2.482 2.812 12.065 1.00 94.56 105 ALA A O 1
ATOM 851 N N . LEU A 1 106 ? -3.523 2.804 10.075 1.00 95.44 106 LEU A N 1
ATOM 852 C CA . LEU A 1 106 ? -3.317 1.384 9.800 1.00 95.44 106 LEU A CA 1
ATOM 853 C C . LEU A 1 106 ? -1.987 1.078 9.107 1.00 95.44 106 LEU A C 1
ATOM 855 O O . LEU A 1 106 ? -1.517 -0.058 9.203 1.00 95.44 106 LEU A O 1
ATOM 859 N N . LYS A 1 107 ? -1.345 2.053 8.446 1.00 94.88 107 LYS A N 1
ATOM 860 C CA . LYS A 1 107 ? -0.111 1.825 7.671 1.00 94.88 107 LYS A CA 1
ATOM 861 C C . LYS A 1 107 ? 0.985 1.204 8.535 1.00 94.88 107 LYS A C 1
ATOM 863 O O . LYS A 1 107 ? 1.468 0.116 8.237 1.00 94.88 107 LYS A O 1
ATOM 868 N N . GLY A 1 108 ? 1.351 1.864 9.631 1.00 95.06 108 GLY A N 1
ATOM 869 C CA . GLY A 1 108 ? 2.419 1.404 10.525 1.00 95.06 108 GLY A CA 1
ATOM 870 C C . GLY A 1 108 ? 2.162 0.014 11.129 1.00 95.06 108 GLY A C 1
ATOM 871 O O . GLY A 1 108 ? 3.017 -0.866 10.998 1.00 95.06 108 GLY A O 1
ATOM 872 N N . PRO A 1 109 ? 1.009 -0.215 11.785 1.00 95.69 109 PRO A N 1
ATOM 873 C CA . PRO A 1 109 ? 0.645 -1.521 12.331 1.00 95.69 109 PRO A CA 1
ATOM 874 C C . PRO A 1 109 ? 0.650 -2.657 11.302 1.00 95.69 109 PRO A C 1
ATOM 876 O O . PRO A 1 109 ? 1.233 -3.710 11.566 1.00 95.69 109 PRO A O 1
ATOM 879 N N . ILE A 1 110 ? 0.067 -2.436 10.121 1.00 96.56 110 ILE A N 1
ATOM 880 C CA . ILE A 1 110 ? -0.003 -3.454 9.067 1.00 96.56 110 ILE A CA 1
ATOM 881 C C . ILE A 1 110 ? 1.382 -3.761 8.513 1.00 96.56 110 ILE A C 1
ATOM 883 O O . ILE A 1 110 ? 1.732 -4.931 8.377 1.00 96.56 110 ILE A O 1
ATOM 887 N N . LEU A 1 111 ? 2.199 -2.740 8.242 1.00 95.88 111 LEU A N 1
ATOM 888 C CA . LEU A 1 111 ? 3.563 -2.938 7.757 1.00 95.88 111 LEU A CA 1
ATOM 889 C C . LEU A 1 111 ? 4.388 -3.762 8.750 1.00 95.88 111 LEU A C 1
ATOM 891 O O . LEU A 1 111 ? 4.978 -4.765 8.358 1.00 95.88 111 LEU A O 1
ATOM 895 N N . ARG A 1 112 ? 4.344 -3.424 10.047 1.00 95.56 112 ARG A N 1
ATOM 896 C CA . ARG A 1 112 ? 5.018 -4.214 11.092 1.00 95.56 112 ARG A CA 1
ATOM 897 C C . ARG A 1 112 ? 4.554 -5.666 11.124 1.00 95.56 112 ARG A C 1
ATOM 899 O O . ARG A 1 112 ? 5.364 -6.550 11.378 1.00 95.56 112 ARG A O 1
ATOM 906 N N . LYS A 1 113 ? 3.264 -5.919 10.884 1.00 95.38 113 LYS A N 1
ATOM 907 C CA . LYS A 1 113 ? 2.724 -7.282 10.875 1.00 95.38 113 LYS A CA 1
ATOM 908 C C . LYS A 1 113 ? 3.145 -8.069 9.636 1.00 95.38 113 LYS A C 1
ATOM 910 O O . LYS A 1 113 ? 3.414 -9.264 9.746 1.00 95.38 113 LYS A O 1
ATOM 915 N N . VAL A 1 114 ? 3.166 -7.416 8.476 1.00 96.25 114 VAL A N 1
ATOM 916 C CA . VAL A 1 114 ? 3.540 -8.017 7.189 1.00 96.25 114 VAL A CA 1
ATOM 917 C C . VAL A 1 114 ? 5.036 -8.311 7.125 1.00 96.25 114 VAL A C 1
ATOM 919 O O . VAL A 1 114 ? 5.436 -9.315 6.534 1.00 96.25 114 VAL A O 1
ATOM 922 N N . GLN A 1 115 ? 5.858 -7.464 7.740 1.00 94.38 115 GLN A N 1
ATOM 923 C CA . GLN A 1 115 ? 7.301 -7.641 7.773 1.00 94.38 115 GLN A CA 1
ATOM 924 C C . GLN A 1 115 ? 7.673 -9.029 8.315 1.00 94.38 115 GLN A C 1
ATOM 926 O O . GLN A 1 115 ? 7.176 -9.470 9.349 1.00 94.38 115 GLN A O 1
ATOM 931 N N . PHE A 1 116 ? 8.551 -9.723 7.594 1.00 93.50 116 PHE A N 1
ATOM 932 C CA . PHE A 1 116 ? 9.042 -11.067 7.914 1.00 93.50 116 PHE A CA 1
ATOM 933 C C . PHE A 1 116 ? 8.003 -12.195 7.898 1.00 93.50 116 PHE A C 1
ATOM 935 O O . PHE A 1 116 ? 8.338 -13.332 8.234 1.00 93.50 116 PHE A O 1
ATOM 942 N N . GLN A 1 117 ? 6.773 -11.948 7.436 1.00 93.81 117 GLN A N 1
ATOM 943 C CA . GLN A 1 117 ? 5.855 -13.045 7.129 1.00 93.81 117 GLN A CA 1
ATOM 944 C C . GLN A 1 117 ? 6.444 -13.914 6.012 1.00 93.81 117 GLN A C 1
ATOM 946 O O . GLN A 1 117 ? 7.011 -13.400 5.052 1.00 93.81 117 GLN A O 1
ATOM 951 N N . ILE A 1 118 ? 6.263 -15.231 6.104 1.00 93.62 118 ILE A N 1
ATOM 952 C CA . ILE A 1 118 ? 6.750 -16.209 5.108 1.00 93.62 118 ILE A CA 1
ATOM 953 C C . ILE A 1 118 ? 5.625 -16.753 4.213 1.00 93.62 118 ILE A C 1
ATOM 955 O O . ILE A 1 118 ? 5.793 -17.732 3.483 1.00 93.62 118 ILE A O 1
ATOM 959 N N . VAL A 1 119 ? 4.442 -16.132 4.274 1.00 93.31 119 VAL A N 1
ATOM 960 C CA . VAL A 1 119 ? 3.258 -16.561 3.525 1.00 93.31 119 VAL A CA 1
ATOM 961 C C . VAL A 1 119 ? 3.516 -16.453 2.020 1.00 93.31 119 VAL A C 1
ATOM 963 O O . VAL A 1 119 ? 3.775 -15.378 1.477 1.00 93.31 119 VAL A O 1
ATOM 966 N N . SER A 1 120 ? 3.412 -17.582 1.318 1.00 89.56 120 SER A N 1
ATOM 967 C CA . SER A 1 120 ? 3.827 -17.705 -0.085 1.00 89.56 120 SER A CA 1
ATOM 968 C C . SER A 1 120 ? 2.863 -17.075 -1.096 1.00 89.56 120 SER A C 1
ATOM 970 O O . SER A 1 120 ? 3.283 -16.701 -2.194 1.00 89.56 120 SER A O 1
ATOM 972 N N . ARG A 1 121 ? 1.583 -16.911 -0.764 1.00 91.25 121 ARG A N 1
ATOM 973 C CA . ARG A 1 121 ? 0.588 -16.279 -1.643 1.00 91.25 121 ARG A CA 1
ATOM 974 C C . ARG A 1 121 ? 0.142 -14.952 -1.054 1.00 91.25 121 ARG A C 1
ATOM 976 O O . ARG A 1 121 ? -0.269 -14.911 0.100 1.00 91.25 121 ARG A O 1
ATOM 983 N N . LEU A 1 122 ? 0.191 -13.895 -1.865 1.00 92.38 122 LEU A N 1
ATOM 984 C CA . LEU A 1 122 ? -0.267 -12.565 -1.460 1.00 92.38 122 LEU A CA 1
ATOM 985 C C . LEU A 1 122 ? -1.720 -12.599 -0.976 1.00 92.38 122 LEU A C 1
ATOM 987 O O . LEU A 1 122 ? -2.022 -11.981 0.032 1.00 92.38 122 LEU A O 1
ATOM 991 N N . ASP A 1 123 ? -2.598 -13.343 -1.650 1.00 94.75 123 ASP A N 1
ATOM 992 C CA . ASP A 1 123 ? -4.009 -13.429 -1.255 1.00 94.75 123 ASP A CA 1
ATOM 993 C C . ASP A 1 123 ? -4.181 -14.017 0.149 1.00 94.75 123 ASP A C 1
ATOM 995 O O . ASP A 1 123 ? -4.887 -13.438 0.965 1.00 94.75 123 ASP A O 1
ATOM 999 N N . ASN A 1 124 ? -3.443 -15.083 0.475 1.00 96.69 124 ASN A N 1
ATOM 1000 C CA . ASN A 1 124 ? -3.469 -15.676 1.813 1.00 96.69 124 ASN A CA 1
ATOM 1001 C C . ASN A 1 124 ? -2.943 -14.699 2.877 1.00 96.69 124 ASN A C 1
ATOM 1003 O O . ASN A 1 124 ? -3.477 -14.649 3.980 1.00 96.69 124 ASN A O 1
ATOM 1007 N N . LEU A 1 125 ? -1.896 -13.929 2.553 1.00 96.44 125 LEU A N 1
ATOM 1008 C CA . LEU A 1 125 ? -1.373 -12.898 3.450 1.00 96.44 125 LEU A CA 1
ATOM 1009 C C . LEU A 1 125 ? -2.420 -11.798 3.669 1.00 96.44 125 LEU A C 1
ATOM 1011 O O . LEU A 1 125 ? -2.674 -11.409 4.801 1.00 96.44 125 LEU A O 1
ATOM 1015 N N . VAL A 1 126 ? -3.048 -11.316 2.595 1.00 97.44 126 VAL A N 1
ATOM 1016 C CA . VAL A 1 126 ? -4.114 -10.308 2.658 1.00 97.44 126 VAL A CA 1
ATOM 1017 C C . VAL A 1 126 ? -5.272 -10.802 3.517 1.00 97.44 126 VAL A C 1
ATOM 1019 O O . VAL A 1 126 ? -5.761 -10.039 4.341 1.00 97.44 126 VAL A O 1
ATOM 1022 N N . ASP A 1 127 ? -5.691 -12.058 3.360 1.00 97.75 127 ASP A N 1
ATOM 1023 C CA . ASP A 1 127 ? -6.757 -12.652 4.168 1.00 97.75 127 ASP A CA 1
ATOM 1024 C C . ASP A 1 127 ? -6.387 -12.689 5.653 1.00 97.75 127 ASP A C 1
ATOM 1026 O O . ASP A 1 127 ? -7.152 -12.199 6.480 1.00 97.75 127 ASP A O 1
ATOM 1030 N N . GLN A 1 128 ? -5.186 -13.175 5.981 1.00 97.12 128 GLN A N 1
ATOM 1031 C CA . GLN A 1 128 ? -4.692 -13.240 7.356 1.00 97.12 128 GLN A CA 1
ATOM 1032 C C . GLN A 1 128 ? -4.650 -11.858 8.022 1.00 97.12 128 GLN A C 1
ATOM 1034 O O . GLN A 1 128 ? -5.157 -11.686 9.128 1.00 97.12 128 GLN A O 1
ATOM 1039 N N . ILE A 1 129 ? -4.066 -10.867 7.343 1.00 97.50 129 ILE A N 1
ATOM 1040 C CA . ILE A 1 129 ? -3.965 -9.499 7.864 1.00 97.50 129 ILE A CA 1
ATOM 1041 C C . ILE A 1 129 ? -5.355 -8.865 7.967 1.00 97.50 129 ILE A C 1
ATOM 1043 O O . ILE A 1 129 ? -5.665 -8.203 8.950 1.00 97.50 129 ILE A O 1
ATOM 1047 N N . TYR A 1 130 ? -6.224 -9.078 6.981 1.00 97.19 130 TYR A N 1
ATOM 1048 C CA . TYR A 1 130 ? -7.580 -8.545 7.029 1.00 97.19 130 TYR A CA 1
ATOM 1049 C C . TYR A 1 130 ? -8.367 -9.099 8.220 1.00 97.19 130 TYR A C 1
ATOM 1051 O O . TYR A 1 130 ? -9.010 -8.335 8.936 1.00 97.19 130 TYR A O 1
ATOM 1059 N N . ASP A 1 131 ? -8.309 -10.412 8.447 1.00 96.69 131 ASP A N 1
ATOM 1060 C CA . ASP A 1 131 ? -9.053 -11.059 9.525 1.00 96.69 131 ASP A CA 1
ATOM 1061 C C . ASP A 1 131 ? -8.570 -10.653 10.920 1.00 96.69 131 ASP A C 1
ATOM 1063 O O . ASP A 1 131 ? -9.387 -10.590 11.839 1.00 96.69 131 ASP A O 1
ATOM 1067 N N . GLU A 1 132 ? -7.287 -10.324 11.064 1.00 94.75 132 GLU A N 1
ATOM 1068 C CA . GLU A 1 132 ? -6.712 -9.809 12.308 1.00 94.75 132 GLU A CA 1
ATOM 1069 C C . GLU A 1 132 ? -7.096 -8.342 12.565 1.00 94.75 132 GLU A C 1
ATOM 1071 O O . GLU A 1 132 ? -7.432 -7.982 13.689 1.00 94.75 132 GLU A O 1
ATOM 1076 N N . PHE A 1 133 ? -7.110 -7.497 11.529 1.00 95.75 133 PHE A N 1
ATOM 1077 C CA . PHE A 1 133 ? -7.302 -6.049 11.684 1.00 95.75 133 PHE A CA 1
ATOM 1078 C C . PHE A 1 133 ? -8.759 -5.580 11.558 1.00 95.75 133 PHE A C 1
ATOM 1080 O O . PHE A 1 133 ? -9.087 -4.473 11.986 1.00 95.75 133 PHE A O 1
ATOM 1087 N N . LYS A 1 134 ? -9.668 -6.386 10.991 1.00 93.81 134 LYS A N 1
ATOM 1088 C CA . LYS A 1 134 ? -11.059 -5.965 10.708 1.00 93.81 134 LYS A CA 1
ATOM 1089 C C . LYS A 1 134 ? -11.842 -5.489 11.943 1.00 93.81 134 LYS A C 1
ATOM 1091 O O . LYS A 1 134 ? -12.666 -4.587 11.796 1.00 93.81 134 LYS A O 1
ATOM 1096 N N . HIS A 1 135 ? -11.547 -6.032 13.126 1.00 93.31 135 HIS A N 1
ATOM 1097 C CA . HIS A 1 135 ? -12.156 -5.649 14.412 1.00 93.31 135 HIS A CA 1
ATOM 1098 C C . HIS A 1 135 ? -11.148 -5.021 15.392 1.00 93.31 135 HIS A C 1
ATOM 1100 O O . HIS A 1 135 ? -11.420 -4.933 16.586 1.00 93.31 135 HIS A O 1
ATOM 1106 N N . ASP A 1 136 ? -9.974 -4.612 14.902 1.00 94.00 136 ASP A N 1
ATOM 1107 C CA . ASP A 1 136 ? -8.932 -4.000 15.723 1.00 94.00 136 ASP A CA 1
ATOM 1108 C C . ASP A 1 136 ? -8.690 -2.558 15.281 1.00 94.00 136 ASP A C 1
ATOM 1110 O O . ASP A 1 136 ? -8.216 -2.336 14.169 1.00 94.00 136 ASP A O 1
ATOM 1114 N N . TYR A 1 137 ? -9.050 -1.584 16.116 1.00 95.50 137 TYR A N 1
ATOM 1115 C CA . TYR A 1 137 ? -9.087 -0.157 15.763 1.00 95.50 137 TYR A CA 1
ATOM 1116 C C . TYR A 1 137 ? -7.880 0.585 16.339 1.00 95.50 137 TYR A C 1
ATOM 1118 O O . TYR A 1 137 ? -7.418 0.271 17.437 1.00 95.50 137 TYR A O 1
ATOM 1126 N N . TYR A 1 138 ? -7.349 1.563 15.609 1.00 95.81 138 TYR A N 1
ATOM 1127 C CA . TYR A 1 138 ? -6.156 2.309 16.005 1.00 95.81 138 TYR A CA 1
ATOM 1128 C C . TYR A 1 138 ? -6.440 3.804 16.188 1.00 95.81 138 TYR A C 1
ATOM 1130 O O . TYR A 1 138 ? -7.336 4.345 15.539 1.00 95.81 138 TYR A O 1
ATOM 1138 N N . PRO A 1 139 ? -5.668 4.491 17.052 1.00 96.19 139 PRO A N 1
ATOM 1139 C CA . PRO A 1 139 ? -5.750 5.938 17.198 1.00 96.19 139 PRO A CA 1
ATOM 1140 C C . PRO A 1 139 ? -5.625 6.676 15.862 1.00 96.19 139 PRO A C 1
ATOM 1142 O O . PRO A 1 139 ? -4.749 6.365 15.055 1.00 96.19 139 PRO A O 1
ATOM 1145 N N . GLY A 1 140 ? -6.494 7.663 15.645 1.00 94.50 140 GLY A N 1
ATOM 1146 C CA . GLY A 1 140 ? -6.594 8.427 14.401 1.00 94.50 140 GLY A CA 1
ATOM 1147 C C . GLY A 1 140 ? -7.516 7.816 13.340 1.00 94.50 140 GLY A C 1
ATOM 1148 O O . GLY A 1 140 ? -7.649 8.396 12.266 1.00 94.50 140 GLY A O 1
ATOM 1149 N N . GLU A 1 141 ? -8.159 6.673 13.605 1.00 94.81 141 GLU A N 1
ATOM 1150 C CA . GLU A 1 141 ? -9.185 6.116 12.714 1.00 94.81 141 GLU A CA 1
ATOM 1151 C C . GLU A 1 141 ? -10.578 6.688 12.989 1.00 94.81 141 GLU A C 1
ATOM 1153 O O . GLU A 1 141 ? -10.979 6.857 14.143 1.00 94.81 141 GLU A O 1
ATOM 1158 N N . GLU A 1 142 ? -11.339 6.921 11.917 1.00 94.12 142 GLU A N 1
ATOM 1159 C CA . GLU A 1 142 ? -12.763 7.243 12.002 1.00 94.12 142 GLU A CA 1
ATOM 1160 C C . GLU A 1 142 ? -13.598 5.972 12.165 1.00 94.12 142 GLU A C 1
ATOM 1162 O O . GLU A 1 142 ? -13.432 4.985 11.438 1.00 94.12 142 GLU A O 1
ATOM 1167 N N . VAL A 1 143 ? -14.511 6.004 13.129 1.00 95.56 143 VAL A N 1
ATOM 1168 C CA . VAL A 1 143 ? -15.355 4.873 13.505 1.00 95.56 143 VAL A CA 1
ATOM 1169 C C . VAL A 1 143 ? -16.778 5.334 13.779 1.00 95.56 143 VAL A C 1
ATOM 1171 O O . VAL A 1 143 ? -17.037 6.486 14.121 1.00 95.56 143 VAL A O 1
ATOM 1174 N N . THR A 1 144 ? -17.709 4.399 13.670 1.00 95.25 144 THR A N 1
ATOM 1175 C CA . THR A 1 144 ? -19.075 4.555 14.146 1.00 95.25 144 THR A CA 1
ATOM 1176 C C . THR A 1 144 ? -19.232 3.771 15.442 1.00 95.25 144 THR A C 1
ATOM 1178 O O . THR A 1 144 ? -19.012 2.556 15.470 1.00 95.25 144 THR A O 1
ATOM 1181 N N . VAL A 1 145 ? -19.648 4.453 16.504 1.00 95.06 145 VAL A N 1
ATOM 1182 C CA . VAL A 1 145 ? -19.950 3.844 17.800 1.00 95.06 145 VAL A CA 1
ATOM 1183 C C . VAL A 1 145 ? -21.450 3.665 17.979 1.00 95.06 145 VAL A C 1
ATOM 1185 O O . VAL A 1 145 ? -22.242 4.479 17.509 1.00 95.06 145 VAL A O 1
ATOM 1188 N N . THR A 1 146 ? -21.844 2.588 18.654 1.00 93.69 146 THR A N 1
ATOM 1189 C CA . THR A 1 146 ? -23.238 2.326 19.030 1.00 93.69 146 THR A CA 1
ATOM 1190 C C . THR A 1 146 ? -23.389 2.560 20.524 1.00 93.69 146 THR A C 1
ATOM 1192 O O . THR A 1 146 ? -22.787 1.859 21.338 1.00 93.69 146 THR A O 1
ATOM 1195 N N . MET A 1 147 ? -24.175 3.565 20.894 1.00 88.12 147 MET A N 1
ATOM 1196 C CA . MET A 1 147 ? -24.437 3.902 22.287 1.00 88.12 147 MET A CA 1
ATOM 1197 C C . MET A 1 147 ? -25.430 2.930 22.926 1.00 88.12 147 MET A C 1
ATOM 1199 O O . MET A 1 147 ? -26.174 2.225 22.246 1.00 88.12 147 MET A O 1
ATOM 1203 N N . LYS A 1 148 ? -25.498 2.931 24.265 1.00 81.50 148 LYS A N 1
ATOM 1204 C CA . LYS A 1 148 ? -26.407 2.063 25.040 1.00 81.50 148 LYS A CA 1
ATOM 1205 C C . LYS A 1 148 ? -27.892 2.236 24.679 1.00 81.50 148 LYS A C 1
ATOM 1207 O O . LYS A 1 148 ? -28.674 1.329 24.936 1.00 81.50 148 LYS A O 1
ATOM 1212 N N . GLY A 1 149 ? -28.272 3.379 24.100 1.00 81.62 149 GLY A N 1
ATOM 1213 C CA . GLY A 1 149 ? -29.627 3.659 23.610 1.00 81.62 149 GLY A CA 1
ATOM 1214 C C . GLY A 1 149 ? -29.936 3.114 22.209 1.00 81.62 149 GLY A C 1
ATOM 1215 O O . GLY A 1 149 ? -31.061 3.260 21.751 1.00 81.62 149 GLY A O 1
ATOM 1216 N N . GLY A 1 150 ? -28.966 2.495 21.526 1.00 84.69 150 GLY A N 1
ATOM 1217 C CA . GLY A 1 150 ? -29.084 2.066 20.126 1.00 84.69 150 GLY A CA 1
ATOM 1218 C C . GLY A 1 150 ? -28.737 3.157 19.107 1.00 84.69 150 GLY A C 1
ATOM 1219 O O . GLY A 1 150 ? -28.565 2.851 17.926 1.00 84.69 150 GLY A O 1
ATOM 1220 N N . ASP A 1 151 ? -28.575 4.401 19.560 1.00 89.06 151 ASP A N 1
ATOM 1221 C CA . ASP A 1 151 ? -28.133 5.514 18.726 1.00 89.06 151 ASP A CA 1
ATOM 1222 C C . ASP A 1 151 ? -26.696 5.297 18.244 1.00 89.06 151 ASP A C 1
ATOM 1224 O O . ASP A 1 151 ? -25.824 4.832 18.987 1.00 89.06 151 ASP A O 1
ATOM 1228 N N . ARG A 1 152 ? -26.450 5.628 16.975 1.00 92.38 152 ARG A N 1
ATOM 1229 C CA . ARG A 1 152 ? -25.133 5.522 16.347 1.00 92.38 152 ARG A CA 1
ATOM 1230 C C . ARG A 1 152 ? -24.560 6.913 16.148 1.00 92.38 152 ARG A C 1
ATOM 1232 O O . ARG A 1 152 ? -25.241 7.770 15.597 1.00 92.38 152 ARG A O 1
ATOM 1239 N N . ALA A 1 153 ? -23.313 7.098 16.555 1.00 92.88 153 ALA A N 1
ATOM 1240 C CA . ALA A 1 153 ? -22.590 8.352 16.400 1.00 92.88 153 ALA A CA 1
ATOM 1241 C C . ALA A 1 153 ? -21.248 8.098 15.713 1.00 92.88 153 ALA A C 1
ATOM 1243 O O . ALA A 1 153 ? -20.624 7.050 15.909 1.00 92.88 153 ALA A O 1
ATOM 1244 N N . HIS A 1 154 ? -20.803 9.057 14.907 1.00 94.62 154 HIS A N 1
ATOM 1245 C CA . HIS A 1 154 ? -19.474 9.019 14.308 1.00 94.62 154 HIS A CA 1
ATOM 1246 C C . HIS A 1 154 ? -18.453 9.624 15.268 1.00 94.62 154 HIS A C 1
ATOM 1248 O O . HIS A 1 154 ? -18.747 10.583 15.981 1.00 94.62 154 HIS A O 1
ATOM 1254 N N . GLY A 1 155 ? -17.240 9.086 15.271 1.00 94.88 155 GLY A N 1
ATOM 1255 C CA . GLY A 1 155 ? -16.172 9.567 16.132 1.00 94.88 155 GLY A CA 1
ATOM 1256 C C . GLY A 1 155 ? -14.784 9.193 15.634 1.00 94.88 155 GLY A C 1
ATOM 1257 O O . GLY A 1 155 ? -14.623 8.463 14.654 1.00 94.88 155 GLY A O 1
ATOM 1258 N N . LEU A 1 156 ? -13.777 9.721 16.318 1.00 95.62 156 LEU A N 1
ATOM 1259 C CA . LEU A 1 156 ? -12.365 9.467 16.070 1.00 95.62 156 LEU A CA 1
ATOM 1260 C C . LEU A 1 156 ? -11.776 8.692 17.249 1.00 95.62 156 LEU A C 1
ATOM 1262 O O . LEU A 1 156 ? -11.917 9.100 18.401 1.00 95.62 156 LEU A O 1
ATOM 1266 N N . VAL A 1 157 ? -11.082 7.587 16.979 1.00 96.62 157 VAL A N 1
ATOM 1267 C CA . VAL A 1 157 ? -10.375 6.849 18.032 1.00 96.62 157 VAL A CA 1
ATOM 1268 C C . VAL A 1 157 ? -9.216 7.707 18.545 1.00 96.62 157 VAL A C 1
ATOM 1270 O O . VAL A 1 157 ? -8.283 8.012 17.802 1.00 96.62 157 VAL A O 1
ATOM 1273 N N . ARG A 1 158 ? -9.262 8.088 19.822 1.00 95.94 158 ARG A N 1
ATOM 1274 C CA . ARG A 1 158 ? -8.207 8.831 20.528 1.00 95.94 158 ARG A CA 1
ATOM 1275 C C . ARG A 1 158 ? -7.142 7.898 21.069 1.00 95.94 158 ARG A C 1
ATOM 1277 O O . ARG A 1 158 ? -5.956 8.135 20.866 1.00 95.94 158 ARG A O 1
ATOM 1284 N N . ASP A 1 159 ? -7.574 6.843 21.750 1.00 95.75 159 ASP A N 1
ATOM 1285 C CA . ASP A 1 159 ? -6.671 5.921 22.424 1.00 95.75 159 ASP A CA 1
ATOM 1286 C C . ASP A 1 159 ? -7.184 4.480 22.368 1.00 95.75 159 ASP A C 1
ATOM 1288 O O . ASP A 1 159 ? -8.389 4.217 22.299 1.00 95.75 159 ASP A O 1
ATOM 1292 N N . LYS A 1 160 ? -6.238 3.543 22.402 1.00 95.44 160 LYS A N 1
ATOM 1293 C CA . LYS A 1 160 ? -6.473 2.102 22.414 1.00 95.44 160 LYS A CA 1
ATOM 1294 C C . LYS A 1 160 ? -5.764 1.505 23.618 1.00 95.44 160 LYS A C 1
ATOM 1296 O O . LYS A 1 160 ? -4.537 1.491 23.683 1.00 95.44 160 LYS A O 1
ATOM 1301 N N . THR A 1 161 ? -6.527 0.904 24.523 1.00 95.06 161 THR A N 1
ATOM 1302 C CA . THR A 1 161 ? -5.976 0.215 25.692 1.00 95.06 161 THR A CA 1
ATOM 1303 C C . THR A 1 161 ? -6.346 -1.262 25.667 1.00 95.06 161 THR A C 1
ATOM 1305 O O . THR A 1 161 ? -7.520 -1.619 25.764 1.00 95.06 161 THR A O 1
ATOM 1308 N N . THR A 1 162 ? -5.343 -2.136 25.579 1.00 92.38 162 THR A N 1
ATOM 1309 C CA . THR A 1 162 ? -5.532 -3.592 25.650 1.00 92.38 162 THR A CA 1
ATOM 1310 C C . THR A 1 162 ? -5.143 -4.104 27.031 1.00 92.38 162 THR A C 1
ATOM 1312 O O . THR A 1 162 ? -4.017 -3.921 27.490 1.00 92.38 162 THR A O 1
ATOM 1315 N N . PHE A 1 163 ? -6.080 -4.780 27.685 1.00 90.56 163 PHE A N 1
ATOM 1316 C CA . PHE A 1 163 ? -5.881 -5.451 28.960 1.00 90.56 163 PHE A CA 1
ATOM 1317 C C . PHE A 1 163 ? -5.672 -6.942 28.703 1.00 90.56 163 PHE A C 1
ATOM 1319 O O . PHE A 1 163 ? -6.504 -7.592 28.070 1.00 90.56 163 PHE A O 1
ATOM 1326 N N . GLY A 1 164 ? -4.555 -7.485 29.188 1.00 89.69 164 GLY A N 1
ATOM 1327 C CA . GLY A 1 164 ? -4.302 -8.924 29.157 1.00 89.69 164 GLY A CA 1
ATOM 1328 C C . GLY A 1 164 ? -5.221 -9.708 30.106 1.00 89.69 164 GLY A C 1
ATOM 1329 O O . GLY A 1 164 ? -5.977 -9.105 30.875 1.00 89.69 164 GLY A O 1
ATOM 1330 N N . PRO A 1 165 ? -5.136 -11.049 30.090 1.00 89.56 165 PRO A N 1
ATOM 1331 C CA . PRO A 1 165 ? -5.900 -11.903 30.992 1.00 89.56 165 PRO A CA 1
ATOM 1332 C C . PRO A 1 165 ? -5.666 -11.529 32.457 1.00 89.56 165 PRO A C 1
ATOM 1334 O O . PRO A 1 165 ? -4.520 -11.460 32.908 1.00 89.56 165 PRO A O 1
ATOM 1337 N N . ARG A 1 166 ? -6.739 -11.309 33.221 1.00 86.56 166 ARG A N 1
ATOM 1338 C CA . ARG A 1 166 ? -6.659 -11.000 34.654 1.00 86.56 166 ARG A CA 1
ATOM 1339 C C . ARG A 1 166 ? -7.050 -12.223 35.474 1.00 86.56 166 ARG A C 1
ATOM 1341 O O . ARG A 1 166 ? -8.086 -12.820 35.210 1.00 86.56 166 ARG A O 1
ATOM 1348 N N . ALA A 1 167 ? -6.243 -12.563 36.480 1.00 88.25 167 ALA A N 1
ATOM 1349 C CA . ALA A 1 167 ? -6.599 -13.586 37.459 1.00 88.25 167 ALA A CA 1
ATOM 1350 C C . ALA A 1 167 ? -7.770 -13.095 38.323 1.00 88.25 167 ALA A C 1
ATOM 1352 O O . ALA A 1 167 ? -7.709 -12.014 38.918 1.00 88.25 167 ALA A O 1
ATOM 1353 N N . LEU A 1 168 ? -8.844 -13.872 38.344 1.00 87.88 168 LEU A N 1
ATOM 1354 C CA . LEU A 1 168 ? -10.040 -13.632 39.133 1.00 87.88 168 LEU A CA 1
ATOM 1355 C C . LEU A 1 168 ? -9.888 -14.270 40.528 1.00 87.88 168 LEU A C 1
ATOM 1357 O O . LEU A 1 168 ? -9.068 -15.174 40.711 1.00 87.88 168 LEU A O 1
ATOM 1361 N N . PRO A 1 169 ? -10.661 -13.819 41.536 1.00 87.75 169 PRO A N 1
ATOM 1362 C CA . PRO A 1 169 ? -10.587 -14.359 42.899 1.00 87.75 169 PRO A CA 1
ATOM 1363 C C . PRO A 1 169 ? -10.886 -15.862 43.007 1.00 87.75 169 PRO A C 1
ATOM 1365 O O . PRO A 1 169 ? -10.526 -16.488 43.998 1.00 87.75 169 PRO A O 1
ATOM 1368 N N . ASP A 1 170 ? -11.543 -16.434 41.998 1.00 88.44 170 ASP A N 1
ATOM 1369 C CA . ASP A 1 170 ? -11.874 -17.856 41.880 1.00 88.44 170 ASP A CA 1
ATOM 1370 C C . ASP A 1 170 ? -10.740 -18.709 41.269 1.00 88.44 170 ASP A C 1
ATOM 1372 O O . ASP A 1 170 ? -10.899 -19.916 41.099 1.00 88.44 170 ASP A O 1
ATOM 1376 N N . GLY A 1 171 ? -9.593 -18.100 40.940 1.00 86.75 171 GLY A N 1
ATOM 1377 C CA . GLY A 1 171 ? -8.452 -18.763 40.305 1.00 86.75 171 GLY A CA 1
ATOM 1378 C C . GLY A 1 171 ? -8.565 -18.911 38.783 1.00 86.75 171 GLY A C 1
ATOM 1379 O O . GLY A 1 171 ? -7.634 -19.418 38.158 1.00 86.75 171 GLY A O 1
ATOM 1380 N N . SER A 1 172 ? -9.663 -18.464 38.167 1.00 88.75 172 SER A N 1
ATOM 1381 C CA . SER A 1 172 ? -9.814 -18.422 36.710 1.00 88.75 172 SER A CA 1
ATOM 1382 C C . SER A 1 172 ? -9.178 -17.158 36.108 1.00 88.75 172 SER A C 1
ATOM 1384 O O . SER A 1 172 ? -8.841 -16.210 36.818 1.00 88.75 172 SER A O 1
ATOM 1386 N N . HIS A 1 173 ? -8.976 -17.133 34.787 1.00 86.75 173 HIS A N 1
ATOM 1387 C CA . HIS A 1 173 ? -8.448 -15.964 34.076 1.00 86.75 173 HIS A CA 1
ATOM 1388 C C . HIS A 1 173 ? -9.514 -15.361 33.161 1.00 86.75 173 HIS A C 1
ATOM 1390 O O . HIS A 1 173 ? -10.148 -16.076 32.385 1.00 86.75 173 HIS A O 1
ATOM 1396 N N . SER A 1 174 ? -9.674 -14.038 33.205 1.00 86.00 174 SER A N 1
ATOM 1397 C CA . SER A 1 174 ? -10.495 -13.315 32.234 1.00 86.00 174 SER A CA 1
ATOM 1398 C C . SER A 1 174 ? -9.870 -13.383 30.842 1.00 86.00 174 SER A C 1
ATOM 1400 O O . SER A 1 174 ? -8.651 -13.481 30.697 1.00 86.00 174 SER A O 1
ATOM 1402 N N . LEU A 1 175 ? -10.692 -13.258 29.802 1.00 86.69 175 LEU A N 1
ATOM 1403 C CA . LEU A 1 175 ? -10.179 -13.061 28.450 1.00 86.69 175 LEU A CA 1
ATOM 1404 C C . LEU A 1 175 ? -9.501 -11.684 28.328 1.00 86.69 175 LEU A C 1
ATOM 1406 O O . LEU A 1 175 ? -9.832 -10.769 29.094 1.00 86.69 175 LEU A O 1
ATOM 1410 N N . PRO A 1 176 ? -8.558 -11.517 27.383 1.00 88.44 176 PRO A N 1
ATOM 1411 C CA . PRO A 1 176 ? -8.071 -10.198 27.011 1.00 88.44 176 PRO A CA 1
ATOM 1412 C C . PRO A 1 176 ? -9.237 -9.306 26.576 1.00 88.44 176 PRO A C 1
ATOM 1414 O O . PRO A 1 176 ? -10.157 -9.762 25.902 1.00 88.44 176 PRO A O 1
ATOM 1417 N N . THR A 1 177 ? -9.208 -8.033 26.953 1.00 90.38 177 THR A N 1
ATOM 1418 C CA . THR A 1 177 ? -10.240 -7.062 26.571 1.00 90.38 177 THR A CA 1
ATOM 1419 C C . THR A 1 177 ? -9.568 -5.798 26.075 1.00 90.38 177 THR A C 1
ATOM 1421 O O . THR A 1 177 ? -8.663 -5.284 26.730 1.00 90.38 177 THR A O 1
ATOM 1424 N N . THR A 1 178 ? -10.028 -5.265 24.949 1.00 94.12 178 THR A N 1
ATOM 1425 C CA . THR A 1 178 ? -9.570 -3.972 24.435 1.00 94.12 178 THR A CA 1
ATOM 1426 C C . THR A 1 178 ? -10.666 -2.934 24.627 1.00 94.12 178 THR A C 1
ATOM 1428 O O . THR A 1 178 ? -11.845 -3.212 24.415 1.00 94.12 178 THR A O 1
ATOM 1431 N N . ARG A 1 179 ? -10.275 -1.739 25.066 1.00 95.31 179 ARG A N 1
ATOM 1432 C CA . ARG A 1 179 ? -11.146 -0.571 25.175 1.00 95.31 179 ARG A CA 1
ATOM 1433 C C . ARG A 1 179 ? -10.616 0.540 24.284 1.00 95.31 179 ARG A C 1
ATOM 1435 O O . ARG A 1 179 ? -9.403 0.739 24.202 1.00 95.31 179 ARG A O 1
ATOM 1442 N N . TYR A 1 180 ? -11.537 1.261 23.668 1.00 96.56 180 TYR A N 1
ATOM 1443 C CA . TYR A 1 180 ? -11.254 2.378 22.782 1.00 96.56 180 TYR A CA 1
ATOM 1444 C C . TYR A 1 180 ? -11.858 3.641 23.376 1.00 96.56 180 TYR A C 1
ATOM 1446 O O . TYR A 1 180 ? -13.045 3.661 23.702 1.00 96.56 180 TYR A O 1
ATOM 1454 N N . LEU A 1 181 ? -11.037 4.677 23.523 1.00 96.50 181 LEU A N 1
ATOM 1455 C CA . LEU A 1 181 ? -11.505 6.024 23.819 1.00 96.50 181 LEU A CA 1
ATOM 1456 C C . LEU A 1 181 ? -11.824 6.698 22.486 1.00 96.50 181 LEU A C 1
ATOM 1458 O O . LEU A 1 181 ? -10.945 6.797 21.628 1.00 96.50 181 LEU A O 1
ATOM 1462 N N . VAL A 1 182 ? -13.070 7.116 22.297 1.00 96.31 182 VAL A N 1
ATOM 1463 C CA . VAL A 1 182 ? -13.563 7.707 21.051 1.00 96.31 182 VAL A CA 1
ATOM 1464 C C . VAL A 1 182 ? -14.086 9.108 21.329 1.00 96.31 182 VAL A C 1
ATOM 1466 O O . VAL A 1 182 ? -14.918 9.294 22.213 1.00 96.31 182 VAL A O 1
ATOM 1469 N N . ASP A 1 183 ? -13.596 10.066 20.552 1.00 95.25 183 ASP A N 1
ATOM 1470 C CA . ASP A 1 183 ? -14.047 11.455 20.521 1.00 95.25 183 ASP A CA 1
ATOM 1471 C C . ASP A 1 183 ? -15.202 11.571 19.522 1.00 95.25 183 ASP A C 1
ATOM 1473 O O . ASP A 1 183 ? -15.036 11.218 18.348 1.00 95.25 183 ASP A O 1
ATOM 1477 N N . LEU A 1 184 ? -16.392 11.955 19.980 1.00 94.06 184 LEU A N 1
ATOM 1478 C CA . LEU A 1 184 ? -17.585 11.996 19.135 1.00 94.06 184 LEU A CA 1
ATOM 1479 C C . LEU A 1 184 ? -17.564 13.246 18.246 1.00 94.06 184 LEU A C 1
ATOM 1481 O O . LEU A 1 184 ? -17.120 14.311 18.646 1.00 94.06 184 LEU A O 1
ATOM 1485 N N . LYS A 1 185 ? -18.047 13.136 17.006 1.00 89.00 185 LYS A N 1
ATOM 1486 C CA . LYS A 1 185 ? -18.125 14.294 16.095 1.00 89.00 185 LYS A CA 1
ATOM 1487 C C . LYS A 1 185 ? -19.322 15.197 16.398 1.00 89.00 185 LYS A C 1
ATOM 1489 O O . LYS A 1 185 ? -19.251 16.398 16.163 1.00 89.00 185 LYS A O 1
ATOM 1494 N N . ASP A 1 186 ? -20.410 14.614 16.898 1.00 84.06 186 ASP A N 1
ATOM 1495 C CA . ASP A 1 186 ? -21.679 15.319 17.131 1.00 84.06 186 ASP A CA 1
ATOM 1496 C C . ASP A 1 186 ? -21.755 15.986 18.517 1.00 84.06 186 ASP A C 1
ATOM 1498 O O . ASP A 1 186 ? -22.600 16.847 18.752 1.00 84.06 186 ASP A O 1
ATOM 1502 N N . SER A 1 187 ? -20.873 15.589 19.435 1.00 78.56 187 SER A N 1
ATOM 1503 C CA . SER A 1 187 ? -20.777 16.077 20.811 1.00 78.56 187 SER A CA 1
ATOM 1504 C C . SER A 1 187 ? -19.292 16.208 21.137 1.00 78.56 187 SER A C 1
ATOM 1506 O O . SER A 1 187 ? -18.563 15.268 20.851 1.00 78.56 187 SER A O 1
ATOM 1508 N N . GLU A 1 188 ? -18.821 17.302 21.746 1.00 80.25 188 GLU A N 1
ATOM 1509 C CA . GLU A 1 188 ? -17.427 17.425 22.241 1.00 80.25 188 GLU A CA 1
ATOM 1510 C C . GLU A 1 188 ? -17.161 16.520 23.474 1.00 80.25 188 GLU A C 1
ATOM 1512 O O . GLU A 1 188 ? -16.423 16.866 24.396 1.00 80.25 188 GLU A O 1
ATOM 1517 N N . GLU A 1 189 ? -17.816 15.361 23.525 1.00 88.00 189 GLU A N 1
ATOM 1518 C CA . GLU A 1 189 ? -17.756 14.373 24.588 1.00 88.00 189 GLU A CA 1
ATOM 1519 C C . GLU A 1 189 ? -16.955 13.151 24.137 1.00 88.00 189 GLU A C 1
ATOM 1521 O O . GLU A 1 189 ? -17.084 12.651 23.016 1.00 88.00 189 GLU A O 1
ATOM 1526 N N . GLU A 1 190 ? -16.172 12.609 25.066 1.00 92.25 190 GLU A N 1
ATOM 1527 C CA . GLU A 1 190 ? -15.435 11.369 24.866 1.00 92.25 190 GLU A CA 1
ATOM 1528 C C . GLU A 1 190 ? -16.200 10.185 25.473 1.00 92.25 190 GLU A C 1
ATOM 1530 O O . GLU A 1 190 ? -16.778 10.268 26.561 1.00 92.25 190 GLU A O 1
ATOM 1535 N N . THR A 1 191 ? -16.172 9.042 24.790 1.00 93.06 191 THR A N 1
ATOM 1536 C CA . THR A 1 191 ? -16.796 7.804 25.264 1.00 93.06 191 THR A CA 1
ATOM 1537 C C . THR A 1 191 ? -15.838 6.626 25.191 1.00 93.06 191 THR A C 1
ATOM 1539 O O . THR A 1 191 ? -14.987 6.539 24.307 1.00 93.06 191 THR A O 1
ATOM 1542 N N . ILE A 1 192 ? -15.976 5.696 26.136 1.00 94.50 192 ILE A N 1
ATOM 1543 C CA . ILE A 1 192 ? -15.190 4.462 26.167 1.00 94.50 192 ILE A CA 1
ATOM 1544 C C . ILE A 1 192 ? -16.068 3.320 25.675 1.00 94.50 192 ILE A C 1
ATOM 1546 O O . ILE A 1 192 ? -17.090 3.002 26.287 1.00 94.50 192 ILE A O 1
ATOM 1550 N N . VAL A 1 193 ? -15.631 2.665 24.605 1.00 94.12 193 VAL A N 1
ATOM 1551 C CA . VAL A 1 193 ? -16.342 1.549 23.976 1.00 94.12 193 VAL A CA 1
ATOM 1552 C C . VAL A 1 193 ? -15.471 0.298 23.901 1.00 94.12 193 VAL A C 1
ATOM 1554 O O . VAL A 1 193 ? -14.240 0.363 23.894 1.00 94.12 193 VAL A O 1
ATOM 1557 N N . THR A 1 194 ? -16.124 -0.860 23.882 1.00 93.25 194 THR A N 1
ATOM 1558 C CA . THR A 1 194 ? -15.506 -2.161 23.591 1.00 93.25 194 THR A CA 1
ATOM 1559 C C . THR A 1 194 ? -15.658 -2.496 22.109 1.00 93.25 194 THR A C 1
ATOM 1561 O O . THR A 1 194 ? -16.369 -1.805 21.382 1.00 93.25 194 THR A O 1
ATOM 1564 N N . ASP A 1 195 ? -15.009 -3.572 21.675 1.00 90.12 195 ASP A N 1
ATOM 1565 C CA . ASP A 1 195 ? -15.082 -4.161 20.333 1.00 90.12 195 ASP A CA 1
ATOM 1566 C C . ASP A 1 195 ? -16.512 -4.436 19.833 1.00 90.12 195 ASP A C 1
ATOM 1568 O O . ASP A 1 195 ? -16.772 -4.330 18.640 1.00 90.12 195 ASP A O 1
ATOM 1572 N N . GLU A 1 196 ? -17.458 -4.711 20.731 1.00 90.69 196 GLU A N 1
ATOM 1573 C CA . GLU A 1 196 ? -18.869 -4.950 20.384 1.00 90.69 196 GLU A CA 1
ATOM 1574 C C . GLU A 1 196 ? -19.628 -3.686 19.937 1.00 90.69 196 GLU A C 1
ATOM 1576 O O . GLU A 1 196 ? -20.617 -3.778 19.210 1.00 90.69 196 GLU A O 1
ATOM 1581 N N . HIS A 1 197 ? -19.185 -2.502 20.371 1.00 93.25 197 HIS A N 1
ATOM 1582 C CA . HIS A 1 197 ? -19.923 -1.239 20.215 1.00 93.25 197 HIS A CA 1
ATOM 1583 C C . HIS A 1 197 ? -19.236 -0.253 19.264 1.00 93.25 197 HIS A C 1
ATOM 1585 O O . HIS A 1 197 ? -19.601 0.922 19.220 1.00 93.25 197 HIS A O 1
ATOM 1591 N N . ILE A 1 198 ? -18.249 -0.712 18.499 1.00 94.81 198 ILE A N 1
ATOM 1592 C CA . ILE A 1 198 ? -17.444 0.091 17.577 1.00 94.81 198 ILE A CA 1
ATOM 1593 C C . ILE A 1 198 ? -17.360 -0.621 16.227 1.00 94.81 198 ILE A C 1
ATOM 1595 O O . ILE A 1 198 ? -17.221 -1.838 16.148 1.00 94.81 198 ILE A O 1
ATOM 1599 N N . CYS A 1 199 ? -17.466 0.129 15.135 1.00 94.94 199 CYS A N 1
ATOM 1600 C CA . CYS A 1 199 ? -17.307 -0.416 13.793 1.00 94.94 199 CYS A CA 1
ATOM 1601 C C . CYS A 1 199 ? -16.714 0.624 12.840 1.00 94.94 199 CYS A C 1
ATOM 1603 O O . CYS A 1 199 ? -16.898 1.822 13.022 1.00 94.94 199 CYS A O 1
ATOM 1605 N 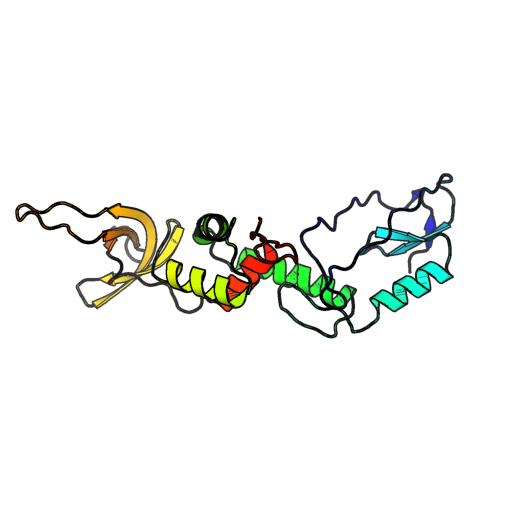N . ARG A 1 200 ? -16.004 0.169 11.805 1.00 94.44 200 ARG A N 1
ATOM 1606 C CA . ARG A 1 200 ? -15.582 1.032 10.692 1.00 94.44 200 ARG A CA 1
ATOM 1607 C C . ARG A 1 200 ? -16.716 1.181 9.698 1.00 94.44 200 ARG A C 1
ATOM 1609 O O . ARG A 1 200 ? -17.500 0.246 9.501 1.00 94.44 200 ARG A O 1
ATOM 1616 N N . ASP A 1 201 ? -16.725 2.302 8.993 1.00 91.31 201 ASP A N 1
ATOM 1617 C CA . ASP A 1 201 ? -17.645 2.468 7.880 1.00 91.31 201 ASP A CA 1
ATOM 1618 C C . ASP A 1 201 ? -17.299 1.521 6.728 1.00 91.31 201 ASP A C 1
ATOM 1620 O O . ASP A 1 201 ? -16.155 1.094 6.510 1.00 91.31 201 ASP A O 1
ATOM 1624 N N . ARG A 1 202 ? -18.338 1.156 5.976 1.00 88.75 20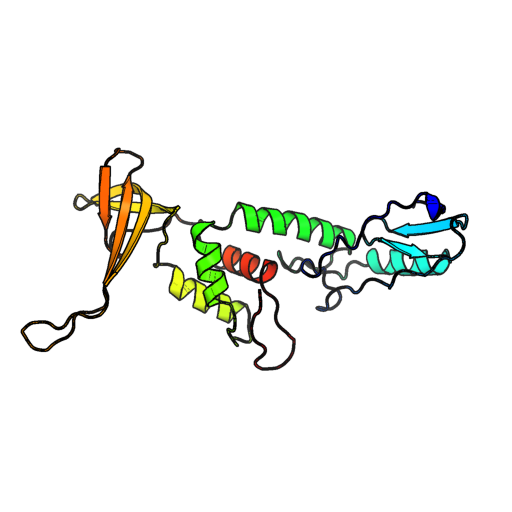2 ARG A N 1
ATOM 1625 C CA . ARG A 1 202 ? -18.211 0.219 4.862 1.00 88.75 202 ARG A CA 1
ATOM 1626 C C . ARG A 1 202 ? -17.307 0.823 3.792 1.00 88.75 202 ARG A C 1
ATOM 1628 O O . ARG A 1 202 ? -17.533 1.936 3.338 1.00 88.75 202 ARG A O 1
ATOM 1635 N N . GLY A 1 203 ? -16.323 0.048 3.348 1.00 87.81 203 GLY A N 1
ATOM 1636 C CA . GLY A 1 203 ? -15.429 0.441 2.259 1.00 87.81 203 GLY A CA 1
ATOM 1637 C C . GLY A 1 203 ? -14.136 1.132 2.694 1.00 87.81 203 GLY A C 1
ATOM 1638 O O . GLY A 1 203 ? -13.225 1.180 1.879 1.00 87.81 203 GLY A O 1
ATOM 1639 N N . ILE A 1 204 ? -13.999 1.566 3.956 1.00 90.00 204 ILE A N 1
ATOM 1640 C CA . ILE A 1 204 ? -12.756 2.195 4.451 1.00 90.00 204 ILE A CA 1
ATOM 1641 C C . ILE A 1 204 ? -11.594 1.193 4.489 1.00 90.00 204 ILE A C 1
ATOM 1643 O O . ILE A 1 204 ? -10.466 1.508 4.119 1.00 90.00 204 ILE A O 1
ATOM 1647 N N . PHE A 1 205 ? -11.870 -0.038 4.924 1.00 93.88 205 PHE A N 1
ATOM 1648 C CA . PHE A 1 205 ? -10.872 -1.098 5.023 1.00 93.88 205 PHE A CA 1
ATOM 1649 C C . PHE A 1 205 ? -11.356 -2.347 4.286 1.00 93.88 205 PHE A C 1
ATOM 1651 O O . PHE A 1 205 ? -12.211 -3.093 4.767 1.00 93.88 205 PHE A O 1
ATOM 1658 N N . THR A 1 206 ? -10.825 -2.568 3.083 1.00 94.75 206 THR A N 1
ATOM 1659 C CA . THR A 1 206 ? -11.190 -3.701 2.222 1.00 94.75 206 THR A CA 1
ATOM 1660 C C . THR A 1 206 ? -9.969 -4.539 1.858 1.00 94.75 206 THR A C 1
ATOM 1662 O O . THR A 1 206 ? -8.850 -4.032 1.766 1.00 94.75 206 THR A O 1
ATOM 1665 N N . LYS A 1 207 ? -10.182 -5.829 1.563 1.00 95.62 207 LYS A N 1
ATOM 1666 C CA . LYS A 1 207 ? -9.120 -6.726 1.070 1.00 95.62 207 LYS A CA 1
ATOM 1667 C C . LYS A 1 207 ? -8.472 -6.216 -0.220 1.00 95.62 207 LYS A C 1
ATOM 1669 O O . LYS A 1 207 ? -7.279 -6.407 -0.419 1.00 95.62 207 LYS A O 1
ATOM 1674 N N . ALA A 1 208 ? -9.241 -5.561 -1.094 1.00 93.06 208 ALA A N 1
ATOM 1675 C CA . ALA A 1 208 ? -8.721 -4.988 -2.333 1.00 93.06 208 ALA A CA 1
ATOM 1676 C C . ALA A 1 208 ? -7.743 -3.835 -2.055 1.00 93.06 208 ALA A C 1
ATOM 1678 O O . ALA A 1 208 ? -6.624 -3.863 -2.562 1.00 93.06 208 ALA A O 1
ATOM 1679 N N . MET A 1 209 ? -8.123 -2.885 -1.192 1.00 93.25 209 MET A N 1
ATOM 1680 C CA . MET A 1 209 ? -7.240 -1.790 -0.773 1.00 93.25 209 MET A CA 1
ATOM 1681 C C . MET A 1 209 ? -5.994 -2.313 -0.057 1.00 93.25 209 MET A C 1
ATOM 1683 O O . MET A 1 209 ? -4.884 -1.899 -0.379 1.00 93.25 209 MET A O 1
ATOM 1687 N N . LEU A 1 210 ? -6.162 -3.275 0.856 1.00 95.56 210 LEU A N 1
ATOM 1688 C CA . LEU A 1 210 ? -5.056 -3.914 1.568 1.00 95.56 210 LEU A CA 1
ATOM 1689 C C . LEU A 1 210 ? -4.087 -4.622 0.615 1.00 95.56 210 LEU A C 1
ATOM 1691 O O . LEU A 1 210 ? -2.875 -4.466 0.741 1.00 95.56 210 LEU A O 1
ATOM 1695 N N . ARG A 1 211 ? -4.607 -5.354 -0.377 1.00 94.81 211 ARG A N 1
ATOM 1696 C CA . ARG A 1 211 ? -3.792 -5.993 -1.415 1.00 94.81 211 ARG A CA 1
ATOM 1697 C C . ARG A 1 211 ? -2.954 -4.957 -2.162 1.00 94.81 211 ARG A C 1
ATOM 1699 O O . ARG A 1 211 ? -1.750 -5.155 -2.304 1.00 94.81 211 ARG A O 1
ATOM 1706 N N . SER A 1 212 ? -3.567 -3.869 -2.625 1.00 92.38 212 SER A N 1
ATOM 1707 C CA . SER A 1 212 ? -2.859 -2.809 -3.353 1.00 92.38 212 SER A CA 1
ATOM 1708 C C . SER A 1 212 ? -1.823 -2.101 -2.474 1.00 92.38 212 SER A C 1
ATOM 1710 O O . SER A 1 212 ? -0.708 -1.850 -2.930 1.00 92.38 212 SER A O 1
ATOM 1712 N N . PHE A 1 213 ? -2.1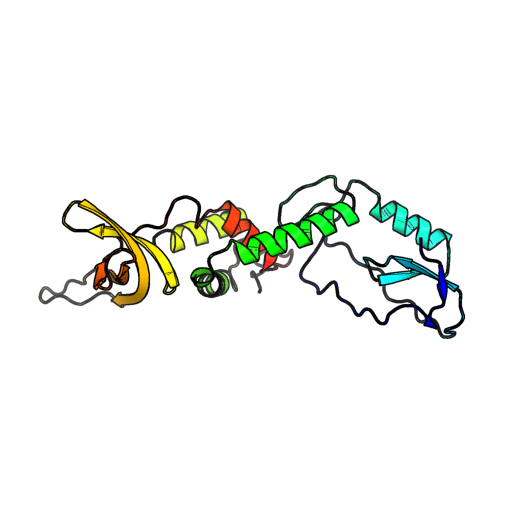43 -1.856 -1.200 1.00 94.06 213 PHE A N 1
ATOM 1713 C CA . PHE A 1 213 ? -1.215 -1.288 -0.222 1.00 94.06 213 PHE A CA 1
ATOM 1714 C C . PHE A 1 213 ? 0.010 -2.180 -0.003 1.00 94.06 213 PHE A C 1
ATOM 1716 O O . PHE A 1 213 ? 1.138 -1.703 -0.135 1.00 94.06 213 PHE A O 1
ATOM 1723 N N . ILE A 1 214 ? -0.187 -3.480 0.243 1.00 94.06 214 ILE A N 1
ATOM 1724 C CA . ILE A 1 214 ? 0.916 -4.433 0.439 1.00 94.06 214 ILE A CA 1
ATOM 1725 C C . ILE A 1 214 ? 1.776 -4.530 -0.824 1.00 94.06 214 ILE A C 1
ATOM 1727 O O . ILE A 1 214 ? 2.997 -4.463 -0.733 1.00 94.06 214 ILE A O 1
ATOM 1731 N N . LYS A 1 215 ? 1.168 -4.618 -2.014 1.00 90.88 215 LYS A N 1
ATOM 1732 C CA . LYS A 1 215 ? 1.922 -4.661 -3.279 1.00 90.88 215 LYS A CA 1
ATOM 1733 C C . LYS A 1 215 ? 2.781 -3.423 -3.517 1.00 90.88 215 LYS A C 1
ATOM 1735 O O . LYS A 1 215 ? 3.846 -3.542 -4.113 1.00 90.88 215 LYS A O 1
ATOM 1740 N N . LYS A 1 216 ? 2.294 -2.247 -3.108 1.00 89.00 216 LYS A N 1
ATOM 1741 C CA . LYS A 1 216 ? 3.016 -0.980 -3.258 1.00 89.00 216 LYS A CA 1
ATOM 1742 C C . LYS A 1 216 ? 4.190 -0.871 -2.280 1.00 89.00 216 LYS A C 1
ATOM 1744 O O . LYS A 1 216 ? 5.202 -0.263 -2.611 1.00 89.00 216 LYS A O 1
ATOM 1749 N N . THR A 1 217 ? 4.024 -1.381 -1.063 1.00 89.88 217 THR A N 1
ATOM 1750 C CA . THR A 1 217 ? 4.933 -1.091 0.056 1.00 89.88 217 THR A CA 1
ATOM 1751 C C . THR A 1 217 ? 5.906 -2.214 0.375 1.00 89.88 217 THR A C 1
ATOM 1753 O O . THR A 1 217 ? 6.897 -1.956 1.046 1.00 89.88 217 THR A O 1
ATOM 1756 N N . VAL A 1 218 ? 5.650 -3.435 -0.098 1.00 89.81 218 VAL A N 1
ATOM 1757 C CA . VAL A 1 218 ? 6.382 -4.628 0.328 1.00 89.81 218 VAL A CA 1
ATOM 1758 C C . VAL A 1 218 ? 6.836 -5.452 -0.875 1.00 89.81 218 VAL A C 1
ATOM 1760 O O . VAL A 1 218 ? 6.126 -5.602 -1.870 1.00 89.81 218 VAL A O 1
ATOM 1763 N N . THR A 1 219 ? 8.026 -6.033 -0.766 1.00 87.25 219 THR A N 1
ATOM 1764 C CA . THR A 1 219 ? 8.644 -6.918 -1.757 1.00 87.25 219 THR A CA 1
ATOM 1765 C C . THR A 1 219 ? 8.905 -8.302 -1.169 1.00 87.25 219 THR A C 1
ATOM 1767 O O . THR A 1 219 ? 8.963 -8.482 0.048 1.00 87.25 219 THR A O 1
ATOM 1770 N N . ARG A 1 220 ? 9.032 -9.307 -2.038 1.00 87.81 220 ARG A N 1
ATOM 1771 C CA . ARG A 1 220 ? 9.413 -10.666 -1.648 1.00 87.81 220 ARG A CA 1
ATOM 1772 C C . ARG A 1 220 ? 10.216 -11.329 -2.751 1.00 87.81 220 ARG A C 1
ATOM 1774 O O . ARG A 1 220 ? 9.836 -11.263 -3.921 1.00 87.81 220 ARG A O 1
ATOM 1781 N N . ASP A 1 221 ? 11.264 -12.038 -2.361 1.00 86.62 221 ASP A N 1
ATOM 1782 C CA . ASP A 1 221 ? 12.038 -12.850 -3.287 1.00 86.62 221 ASP A CA 1
ATOM 1783 C C . ASP A 1 221 ? 11.263 -14.082 -3.788 1.00 86.62 221 ASP A C 1
ATOM 1785 O O . ASP A 1 221 ? 10.259 -14.530 -3.222 1.00 86.62 221 ASP A O 1
ATOM 1789 N N . ALA A 1 222 ? 11.756 -14.654 -4.887 1.00 83.00 222 ALA A N 1
ATOM 1790 C CA . ALA A 1 222 ? 11.117 -15.763 -5.592 1.00 83.00 222 ALA A CA 1
ATOM 1791 C C . ALA A 1 222 ? 11.432 -17.160 -5.016 1.00 83.00 222 ALA A C 1
ATOM 1793 O O . ALA A 1 222 ? 11.029 -18.158 -5.614 1.00 83.00 222 ALA A O 1
ATOM 1794 N N . TRP A 1 223 ? 12.150 -17.258 -3.891 1.00 86.69 223 TRP A N 1
ATOM 1795 C CA . TRP A 1 223 ? 12.489 -18.537 -3.259 1.00 86.69 223 TRP A CA 1
ATOM 1796 C C . TRP A 1 223 ? 11.454 -18.952 -2.200 1.00 86.69 223 TRP A C 1
ATOM 1798 O O . TRP A 1 223 ? 10.735 -18.132 -1.626 1.00 86.69 223 TRP A O 1
ATOM 1808 N N . ASN A 1 224 ? 11.334 -20.261 -1.969 1.00 85.62 224 ASN A N 1
ATOM 1809 C CA . ASN A 1 224 ? 10.339 -20.811 -1.049 1.00 85.62 224 ASN A CA 1
ATOM 1810 C C . ASN A 1 224 ? 10.672 -20.451 0.401 1.00 85.62 224 ASN A C 1
ATOM 1812 O O . ASN A 1 224 ? 11.714 -20.850 0.906 1.00 85.62 224 ASN A O 1
ATOM 1816 N N . GLY A 1 225 ? 9.757 -19.756 1.076 1.00 88.00 225 GLY A N 1
ATOM 1817 C CA . GLY A 1 225 ? 9.976 -19.266 2.439 1.00 88.00 225 GLY A CA 1
ATOM 1818 C C . GLY A 1 225 ? 10.600 -17.872 2.504 1.00 88.00 225 GLY A C 1
ATOM 1819 O O . GLY A 1 225 ? 10.910 -17.418 3.601 1.00 88.00 225 GLY A O 1
ATOM 1820 N N . ALA A 1 226 ? 10.751 -17.185 1.364 1.00 90.06 226 ALA A N 1
ATOM 1821 C CA . ALA A 1 226 ? 11.207 -15.803 1.338 1.00 90.06 226 ALA A CA 1
ATOM 1822 C C . ALA A 1 226 ? 10.316 -14.906 2.213 1.00 90.06 226 ALA A C 1
ATOM 1824 O O . ALA A 1 226 ? 9.091 -14.931 2.043 1.00 90.06 226 ALA A O 1
ATOM 1825 N N . PRO A 1 227 ? 10.899 -14.111 3.127 1.00 93.44 227 PRO A N 1
ATOM 1826 C CA . PRO A 1 227 ? 10.134 -13.186 3.939 1.00 93.44 227 PRO A CA 1
ATOM 1827 C C . PRO A 1 227 ? 9.669 -11.982 3.117 1.00 93.44 227 PRO A C 1
ATOM 1829 O O . PRO A 1 227 ? 10.349 -11.535 2.193 1.00 93.44 227 PRO A O 1
ATOM 1832 N N . TRP A 1 228 ? 8.523 -11.425 3.491 1.00 91.69 228 TRP A N 1
ATOM 1833 C CA . TRP A 1 228 ? 8.055 -10.129 3.004 1.00 91.69 228 TRP A CA 1
ATOM 1834 C C . TRP A 1 228 ? 8.851 -8.981 3.658 1.00 91.69 228 TRP A C 1
ATOM 1836 O O . TRP A 1 228 ? 9.000 -8.949 4.882 1.00 91.69 228 TRP A O 1
ATOM 1846 N N . LEU A 1 229 ? 9.365 -8.044 2.853 1.00 90.19 229 LEU A N 1
ATOM 1847 C CA . LEU A 1 229 ? 10.247 -6.941 3.273 1.00 90.19 229 LEU A CA 1
ATOM 1848 C C . LEU A 1 229 ? 9.712 -5.576 2.810 1.00 90.19 229 LEU A C 1
ATOM 1850 O O . LEU A 1 229 ? 9.238 -5.462 1.681 1.00 90.19 229 LEU A O 1
ATOM 1854 N N . ILE A 1 230 ? 9.813 -4.555 3.668 1.00 86.31 230 ILE A N 1
ATOM 1855 C CA . ILE A 1 230 ? 9.363 -3.165 3.427 1.00 86.31 230 ILE A CA 1
ATOM 1856 C C . ILE A 1 230 ? 10.486 -2.322 2.814 1.00 86.31 230 ILE A C 1
ATOM 1858 O O . ILE A 1 230 ? 11.650 -2.499 3.229 1.00 86.31 230 ILE A O 1
#

InterPro domains:
  IPR013136 WSTF/Acf1/Cbp146 [PF10537] (43-143)
  IPR013136 WSTF/Acf1/Cbp146 [PS51136] (42-152)